Protein AF-A0A6J8BKD0-F1 (afdb_monomer_lite)

pLDDT: mean 73.14, std 17.15, range [31.53, 95.12]

Foldseek 3Di:
DDDDDDDDDDDPDPDPDDDDCKDADPQDRDIDNDPVVVVVVCVDPVNVVSVVVVVVVVVVVVVVVVVVVVVCVVVVCVVLVVVQVLCVLLVHDGVVVCVVPPDDPVVVVVVSVVSVQVSVLVVQLVLLVVDPLSVVQVSVQPGPVDDGVLQVPDDPDVVSVVVSVVVVCVSSVVPPPPVPPPPPDD

Secondary structure (DSSP, 8-state):
-----SS-----------S---EE-SSSS-EES-HHHHHHHHTSHHHHHHHHHHHHHHHHHHHHHHHHHHHHHHHHHHHHHHHHHHHHHTTPPPHHHHHHS---HHHHHHHHHHHHHHHHHHHHHHHHHH-TTGGGG-GGG--SSS--HHHHTS-S-HHHHHHHHHHHHHHTT----GGGTTSS--

Sequence (186 aa):
MIRECQQCFLATGHLNLLKENTYKCEVCTYGTDKKSNFVRHLTSSRHRHLETDAGSTKNENLKKALERQHVLQTHELTFLNRVADLLYMYNLPPWTYLKDQLPSKLSWKCKAREAINNYWKGNLQRDANSKTTLKFLCIPYLDIEKPHTIWNSLPPNIGELRKATIKARLCTGTYISITESSFLKY

Structure (mmCIF, N/CA/C/O backbone):
data_AF-A0A6J8BKD0-F1
#
_entry.id   AF-A0A6J8BKD0-F1
#
loop_
_atom_site.group_PDB
_atom_site.id
_atom_site.type_symbol
_atom_site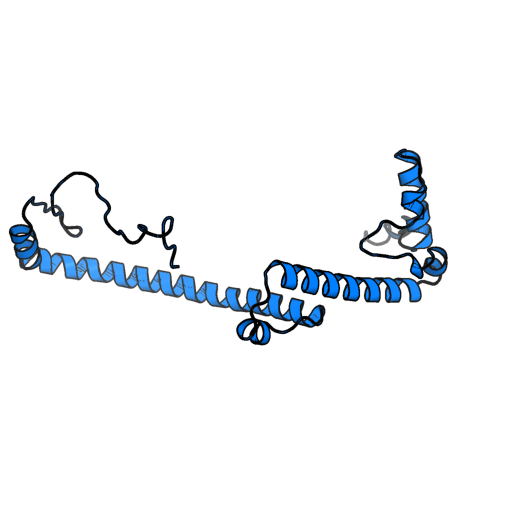.label_atom_id
_atom_site.label_alt_id
_atom_site.label_comp_id
_atom_site.label_asym_id
_atom_site.label_entity_id
_atom_site.label_seq_id
_atom_site.pdbx_PDB_ins_code
_atom_site.Cartn_x
_atom_site.Cartn_y
_atom_site.Cartn_z
_atom_site.occupancy
_atom_site.B_iso_or_equiv
_atom_site.auth_seq_id
_atom_site.auth_comp_id
_atom_site.auth_asym_id
_atom_site.auth_atom_id
_atom_site.pdbx_PDB_model_num
ATOM 1 N N . MET A 1 1 ? 11.098 -5.933 46.922 1.00 36.16 1 MET A N 1
ATOM 2 C CA . MET A 1 1 ? 11.173 -4.457 46.924 1.00 36.16 1 MET A CA 1
ATOM 3 C C . MET A 1 1 ? 10.181 -3.939 45.904 1.00 36.16 1 MET A C 1
ATOM 5 O O . MET A 1 1 ? 10.437 -3.999 44.711 1.00 36.16 1 MET A O 1
ATOM 9 N N . ILE A 1 2 ? 9.013 -3.554 46.402 1.00 34.03 2 ILE A N 1
ATOM 10 C CA . ILE A 1 2 ? 7.895 -3.000 45.643 1.00 34.03 2 ILE A CA 1
ATOM 11 C C . ILE A 1 2 ? 8.178 -1.505 45.462 1.00 34.03 2 ILE A C 1
ATOM 13 O O . ILE A 1 2 ? 8.505 -0.825 46.434 1.00 34.03 2 ILE A O 1
ATOM 17 N N . ARG A 1 3 ? 8.079 -1.001 44.231 1.00 38.28 3 ARG A N 1
ATOM 18 C CA . ARG A 1 3 ? 7.940 0.431 43.948 1.00 38.28 3 ARG A CA 1
ATOM 19 C C . ARG A 1 3 ? 6.754 0.612 43.011 1.00 38.28 3 ARG A C 1
ATOM 21 O O . ARG A 1 3 ? 6.873 0.457 41.801 1.00 38.28 3 ARG A O 1
ATOM 28 N N . GLU A 1 4 ? 5.612 0.879 43.625 1.00 37.03 4 GLU A N 1
ATOM 29 C CA . GLU A 1 4 ? 4.432 1.462 42.996 1.00 37.03 4 GLU A CA 1
ATOM 30 C C . GLU A 1 4 ? 4.568 2.995 42.928 1.00 37.03 4 GLU A C 1
ATOM 32 O O . GLU A 1 4 ? 5.320 3.584 43.706 1.00 37.03 4 GLU A O 1
ATOM 37 N N . CYS A 1 5 ? 3.716 3.611 42.091 1.00 31.53 5 CYS A N 1
ATOM 38 C CA . CYS A 1 5 ? 3.313 5.031 42.097 1.00 31.53 5 CYS A CA 1
ATOM 39 C C . CYS A 1 5 ? 4.296 6.007 41.394 1.00 31.53 5 CYS A C 1
ATOM 41 O O . CYS A 1 5 ? 5.500 5.918 41.576 1.00 31.53 5 CYS A O 1
ATOM 43 N N . GLN A 1 6 ? 3.905 6.966 40.544 1.00 38.16 6 GLN A N 1
ATOM 44 C CA . GLN A 1 6 ? 2.657 7.726 40.413 1.00 38.16 6 GLN A CA 1
ATOM 45 C C . GLN A 1 6 ? 2.469 8.212 38.959 1.00 38.16 6 GLN A C 1
ATOM 47 O O . GLN A 1 6 ? 3.154 9.142 38.548 1.00 38.16 6 GLN A O 1
ATOM 52 N N . GLN A 1 7 ? 1.509 7.668 38.199 1.00 40.38 7 GLN A N 1
ATOM 53 C CA . GLN A 1 7 ? 0.837 8.463 37.147 1.00 40.38 7 GLN A CA 1
ATOM 54 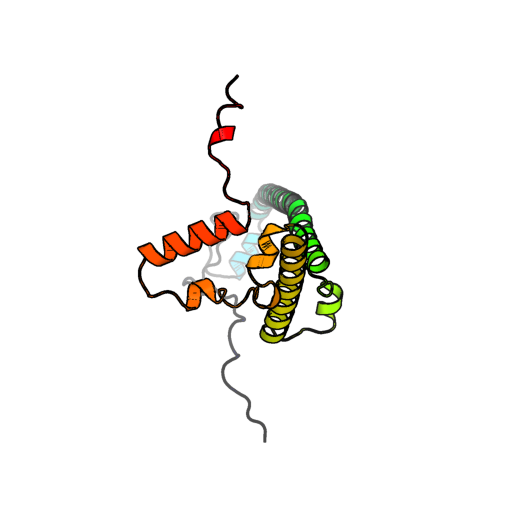C C . GLN A 1 7 ? -0.533 7.930 36.684 1.00 40.38 7 GLN A C 1
ATOM 56 O O . GLN A 1 7 ? -1.060 8.384 35.674 1.00 40.38 7 GLN A O 1
ATOM 61 N N . CYS A 1 8 ? -1.146 7.001 37.423 1.00 38.47 8 CYS A N 1
ATOM 62 C CA . CYS A 1 8 ? -2.463 6.454 37.092 1.00 38.47 8 CYS A CA 1
ATOM 63 C C . CYS A 1 8 ? -3.387 6.536 38.308 1.00 38.47 8 CYS A C 1
ATOM 65 O O . CYS A 1 8 ? -3.681 5.530 38.944 1.00 38.47 8 CYS A O 1
ATOM 67 N N . PHE A 1 9 ? -3.832 7.738 38.660 1.00 39.25 9 PHE A N 1
ATOM 68 C CA . PHE A 1 9 ? -5.005 7.903 39.512 1.00 39.25 9 PHE A CA 1
ATOM 69 C C . PHE A 1 9 ? -5.679 9.223 39.140 1.00 39.25 9 PHE A C 1
ATOM 71 O O . PHE A 1 9 ? -4.997 10.235 39.017 1.00 39.25 9 PHE A O 1
ATOM 78 N N . LEU A 1 10 ? -7.007 9.187 38.998 1.00 42.56 10 LEU A N 1
ATOM 79 C CA . LEU A 1 10 ? -7.928 10.296 38.692 1.00 42.56 10 LEU A CA 1
ATOM 80 C C . LEU A 1 10 ? -8.252 10.543 37.205 1.00 42.56 10 LEU A C 1
ATOM 82 O O . LEU A 1 10 ? -7.925 11.578 36.636 1.00 42.56 10 LEU A O 1
ATOM 86 N N . ALA A 1 11 ? -9.031 9.633 36.616 1.00 40.81 11 ALA A N 1
ATOM 87 C CA . ALA A 1 11 ? -9.989 9.994 35.562 1.00 40.81 11 ALA A CA 1
ATOM 88 C C . ALA A 1 11 ? -11.264 9.125 35.616 1.00 40.81 11 ALA A C 1
ATOM 90 O O . ALA A 1 11 ? -11.807 8.711 34.599 1.00 40.81 11 ALA A O 1
ATOM 91 N N . THR A 1 12 ? -11.761 8.847 36.822 1.00 48.41 12 THR A N 1
ATOM 92 C CA . THR A 1 12 ? -13.163 8.466 37.050 1.00 48.41 12 THR A CA 1
ATOM 93 C C . THR A 1 12 ? -13.774 9.548 37.917 1.00 48.41 12 THR A C 1
ATOM 95 O O . THR A 1 12 ? -13.537 9.603 39.121 1.00 48.41 12 THR A O 1
ATOM 98 N N . GLY A 1 13 ? -14.502 10.459 37.284 1.00 37.28 13 GLY A N 1
ATOM 99 C CA . GLY A 1 13 ? -15.060 11.622 37.955 1.00 37.28 13 GLY A CA 1
ATOM 100 C C . GLY A 1 13 ? -16.031 12.352 37.050 1.00 37.28 13 GLY A C 1
ATOM 101 O O . GLY A 1 13 ? -15.770 13.471 36.628 1.00 37.28 13 GLY A O 1
ATOM 102 N N . HIS A 1 14 ? -17.152 11.699 36.746 1.00 42.50 14 HIS A N 1
ATOM 103 C CA . HIS A 1 14 ? -18.385 12.379 36.363 1.00 42.50 14 HIS A CA 1
ATOM 104 C C . HIS A 1 14 ? -18.779 13.327 37.506 1.00 42.50 14 HIS A C 1
ATOM 106 O O . HIS A 1 14 ? -19.505 12.940 38.413 1.00 42.50 14 HIS A O 1
ATOM 112 N N . LEU A 1 15 ? -18.260 14.550 37.498 1.00 41.84 15 LEU A N 1
ATOM 113 C CA . LEU A 1 15 ? -18.728 15.658 38.325 1.00 41.84 15 LEU A CA 1
ATOM 114 C C . LEU A 1 15 ? -18.382 16.947 37.584 1.00 41.84 15 LEU A C 1
ATOM 116 O O . LEU A 1 15 ? -17.333 17.555 37.778 1.00 41.84 15 LEU A O 1
ATOM 120 N N . ASN A 1 16 ? -19.302 17.345 36.706 1.00 40.59 16 ASN A N 1
ATOM 121 C CA . ASN A 1 16 ? -19.394 18.717 36.230 1.00 40.59 16 ASN A CA 1
ATOM 122 C C . ASN A 1 16 ? -19.686 19.612 37.438 1.00 40.59 16 ASN A C 1
ATOM 124 O O . ASN A 1 16 ? -20.834 19.822 37.825 1.00 40.59 16 ASN A O 1
ATOM 128 N N . LEU A 1 17 ? -18.619 20.107 38.056 1.00 44.34 17 LEU A N 1
ATOM 129 C CA . LEU A 1 17 ? -18.648 21.172 39.043 1.00 44.34 17 LEU A CA 1
ATOM 130 C C . LEU A 1 17 ? -18.657 22.506 38.288 1.00 44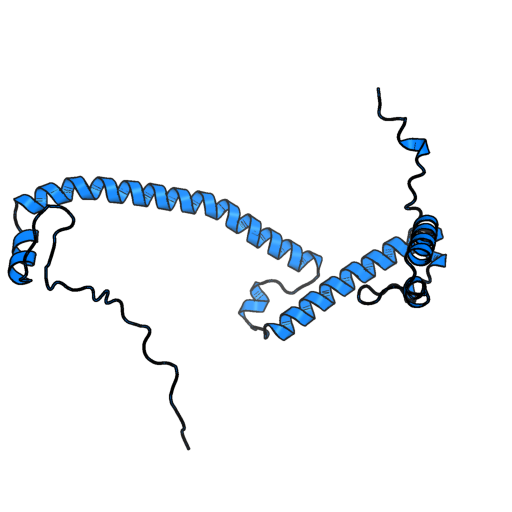.34 17 LEU A C 1
ATOM 132 O O . LEU A 1 17 ? -17.619 23.109 38.029 1.00 44.34 17 LEU A O 1
ATOM 136 N N . LEU A 1 18 ? -19.856 22.976 37.949 1.00 40.94 18 LEU A N 1
ATOM 137 C CA . LEU A 1 18 ? -20.118 24.394 37.724 1.00 40.94 18 LEU A CA 1
ATOM 138 C C . LEU A 1 18 ? -21.176 24.851 38.731 1.00 40.94 18 LEU A C 1
ATOM 140 O O . LEU A 1 18 ? -22.355 24.551 38.602 1.00 40.94 18 LEU A O 1
ATOM 144 N N . LYS A 1 19 ? -20.672 25.528 39.772 1.00 51.38 19 LYS A N 1
ATOM 145 C CA . LYS A 1 19 ? -21.258 26.677 40.481 1.00 51.38 19 LYS A CA 1
ATOM 146 C C . LYS A 1 19 ? -22.770 26.873 40.316 1.00 51.38 19 LYS A C 1
ATOM 148 O O . LYS A 1 19 ? -23.196 27.663 39.491 1.00 51.38 19 LYS A O 1
ATOM 153 N N . GLU A 1 20 ? -23.538 26.199 41.163 1.00 57.12 20 GLU A N 1
ATOM 154 C CA . GLU A 1 20 ? -24.741 26.674 41.863 1.00 57.12 20 GLU A CA 1
ATOM 155 C C . GLU A 1 20 ? -25.373 25.433 42.495 1.00 57.12 20 GLU A C 1
ATOM 157 O O . GLU A 1 20 ? -25.667 24.467 41.801 1.00 57.12 20 GLU A O 1
ATOM 162 N N . ASN A 1 21 ? -25.565 25.415 43.814 1.00 61.31 21 ASN A N 1
ATOM 163 C CA . ASN A 1 21 ? -26.128 24.268 44.536 1.00 61.31 21 ASN A CA 1
ATOM 164 C C . ASN A 1 21 ? -27.657 24.179 44.308 1.00 61.31 21 ASN A C 1
ATOM 166 O O . ASN A 1 21 ? -28.427 24.074 45.258 1.00 61.31 21 ASN A O 1
ATOM 170 N N . THR A 1 22 ? -28.105 24.317 43.054 1.00 75.00 22 THR A N 1
ATOM 171 C CA . THR A 1 22 ? -29.508 24.401 42.647 1.00 75.00 22 THR A CA 1
ATOM 172 C C . THR A 1 22 ? -29.900 23.193 41.794 1.00 75.00 22 THR A C 1
ATOM 174 O O . THR A 1 22 ? -29.302 22.881 40.770 1.00 75.00 22 THR A O 1
ATOM 177 N N . TYR A 1 23 ? -30.930 22.489 42.242 1.00 76.81 23 TYR A N 1
ATOM 178 C CA . TYR A 1 23 ? -31.623 21.412 41.555 1.00 76.81 23 TYR A CA 1
ATOM 179 C C . TYR A 1 23 ? -32.682 22.023 40.630 1.00 76.81 23 TYR A C 1
ATOM 181 O O . TYR A 1 23 ? -33.668 22.587 41.110 1.00 76.81 23 TYR A O 1
ATOM 189 N N . LYS A 1 24 ? -32.488 21.925 39.312 1.00 83.31 24 LYS A N 1
ATOM 190 C CA . LYS A 1 24 ? -33.442 22.388 38.290 1.00 83.31 24 LYS A CA 1
ATOM 191 C C . LYS A 1 24 ? -34.106 21.191 37.613 1.00 83.31 24 LYS A C 1
ATOM 193 O O . LYS A 1 24 ? -33.452 20.182 37.366 1.00 83.31 24 LYS A O 1
ATOM 198 N N . CYS A 1 25 ? -35.404 21.289 37.352 1.00 79.31 25 CYS A N 1
ATOM 199 C CA . CYS A 1 25 ? -36.139 20.281 36.596 1.00 79.31 25 CYS A CA 1
ATOM 200 C C . CYS A 1 25 ? -35.912 20.503 35.092 1.00 79.31 25 CYS A C 1
ATOM 202 O O . CYS A 1 25 ? -35.947 21.635 34.624 1.00 79.31 25 CYS A O 1
ATOM 204 N N . GLU A 1 26 ? -35.680 19.435 34.328 1.00 75.75 26 GLU A N 1
ATOM 205 C CA . GLU A 1 26 ? -35.510 19.519 32.866 1.00 75.75 26 GLU A CA 1
ATOM 206 C C . GLU A 1 26 ? -36.849 19.591 32.116 1.00 75.75 26 GLU A C 1
ATOM 208 O O . GLU A 1 26 ? -36.900 20.002 30.961 1.00 75.75 26 GLU A O 1
ATOM 213 N N . VAL A 1 27 ? -37.935 19.171 32.771 1.00 73.56 27 VAL A N 1
ATOM 214 C CA . VAL A 1 27 ? -39.276 19.048 32.179 1.00 73.56 27 VAL A CA 1
ATOM 215 C C . VAL A 1 27 ? -40.118 20.304 32.427 1.00 73.56 27 VAL A C 1
ATOM 217 O O . VAL A 1 27 ? -41.046 20.597 31.678 1.00 73.56 27 VAL A O 1
ATOM 220 N N . CYS A 1 28 ? -39.800 21.090 33.459 1.00 77.69 28 CYS A N 1
ATOM 221 C CA . CYS A 1 28 ? -40.509 22.328 33.770 1.00 77.69 28 CYS A CA 1
ATOM 222 C C . CYS A 1 28 ? -39.570 23.398 34.338 1.00 77.69 28 CYS A C 1
ATOM 224 O O . CYS A 1 28 ? -38.445 23.118 34.726 1.00 77.69 28 CYS A O 1
ATOM 226 N N . THR A 1 29 ? -40.052 24.633 34.462 1.00 80.75 29 THR A N 1
ATOM 227 C CA . THR A 1 29 ? -39.253 25.789 34.911 1.00 80.75 29 THR A CA 1
ATOM 228 C C . THR A 1 29 ? -38.932 25.808 36.416 1.00 80.75 29 THR A C 1
ATOM 230 O O . THR A 1 29 ? -38.460 26.819 36.933 1.00 80.75 29 THR A O 1
ATOM 233 N N . TYR A 1 30 ? -39.187 24.718 37.148 1.00 79.88 30 TYR A N 1
ATOM 234 C CA . TYR A 1 30 ? -38.974 24.644 38.594 1.00 79.88 30 TYR A CA 1
ATOM 235 C C . TYR A 1 30 ? -37.491 24.455 38.950 1.00 79.88 30 TYR A C 1
ATOM 237 O O . TYR A 1 30 ? -36.823 23.561 38.431 1.00 79.88 30 TYR A O 1
ATOM 245 N N . GLY A 1 31 ? -36.991 25.256 39.896 1.00 84.12 31 GLY A N 1
ATOM 246 C CA . GLY A 1 31 ? -35.646 25.134 40.455 1.00 84.12 31 GLY A CA 1
ATOM 247 C C . GLY A 1 31 ? -35.630 25.397 41.960 1.00 84.12 31 GLY A C 1
ATOM 248 O O . GLY A 1 31 ? -36.369 26.245 42.455 1.00 84.12 31 GLY A O 1
ATOM 249 N N . THR A 1 32 ? -34.806 24.661 42.702 1.00 83.38 32 THR A N 1
ATOM 250 C CA . THR A 1 32 ? -34.652 24.809 44.158 1.00 83.38 32 THR A CA 1
ATOM 251 C C . THR A 1 32 ? -33.223 24.511 44.581 1.00 83.38 32 THR A C 1
ATOM 253 O O . THR A 1 32 ? -32.554 23.685 43.988 1.00 83.38 32 THR A O 1
ATOM 256 N N . ASP A 1 33 ? -32.749 25.138 45.643 1.00 82.94 33 ASP A N 1
ATOM 257 C CA . ASP A 1 33 ? -31.466 24.868 46.296 1.00 82.94 33 ASP A CA 1
ATOM 258 C C . ASP A 1 33 ? -31.478 23.620 47.210 1.00 82.94 33 ASP A C 1
ATOM 260 O O . ASP A 1 33 ? -30.439 23.185 47.706 1.00 82.94 33 ASP A O 1
ATOM 264 N N . LYS A 1 34 ? -32.650 23.007 47.441 1.00 82.69 34 LYS A N 1
ATOM 265 C CA . LYS A 1 34 ? -32.824 21.891 48.388 1.00 82.69 34 LYS A CA 1
ATOM 266 C C . LYS A 1 34 ? -33.270 20.601 47.706 1.00 82.69 34 LYS A C 1
ATOM 268 O O . LYS A 1 34 ? -34.360 20.517 47.140 1.00 82.69 34 LYS A O 1
ATOM 273 N N . LYS A 1 35 ? -32.490 19.534 47.906 1.00 80.69 35 LYS A N 1
ATOM 274 C CA . LYS A 1 35 ? -32.768 18.187 47.376 1.00 80.69 35 LYS A CA 1
ATOM 275 C C . LYS A 1 35 ? -34.143 17.650 47.785 1.00 80.69 35 LYS A C 1
ATOM 277 O O . LYS A 1 35 ? -34.838 17.059 46.969 1.00 80.69 35 LYS A O 1
ATOM 282 N N . SER A 1 36 ? -34.561 17.868 49.033 1.00 81.88 36 SER A N 1
ATOM 283 C CA . SER A 1 36 ? -35.857 17.394 49.545 1.00 81.88 36 SER A CA 1
ATOM 284 C C . SER A 1 36 ? -37.048 18.035 48.827 1.00 81.88 36 SER A C 1
ATOM 286 O O . SER A 1 36 ? -38.030 17.358 48.521 1.00 81.88 36 SER A O 1
ATOM 288 N N . ASN A 1 37 ? -36.947 19.325 48.498 1.00 81.81 37 ASN A N 1
ATOM 289 C CA . ASN A 1 37 ? -37.962 20.032 47.721 1.00 81.81 37 ASN A CA 1
ATOM 290 C C . ASN A 1 37 ? -37.997 19.547 46.272 1.00 81.81 37 ASN A C 1
ATOM 292 O O . ASN A 1 37 ? -39.083 19.375 45.724 1.00 81.81 37 ASN A O 1
ATOM 296 N N . PHE A 1 38 ? -36.832 19.261 45.686 1.00 81.19 38 PHE A N 1
ATOM 297 C CA . PHE A 1 38 ? -36.735 18.711 44.338 1.00 81.19 38 PHE A CA 1
ATOM 298 C C . PHE A 1 38 ? -37.372 17.317 44.238 1.00 81.19 38 PHE A C 1
ATOM 300 O O . PHE A 1 38 ? -38.187 17.069 43.355 1.00 81.19 38 PHE A O 1
ATOM 307 N N . VAL A 1 39 ? -37.101 16.429 45.198 1.00 82.00 39 VAL A N 1
ATOM 308 C CA . VAL A 1 39 ? -37.713 15.088 45.239 1.00 82.00 39 VAL A CA 1
ATOM 309 C C . VAL A 1 39 ? -39.234 15.168 45.411 1.00 82.00 39 VAL A C 1
ATOM 311 O O . VAL A 1 39 ? -39.969 14.462 44.725 1.00 82.00 39 VAL A O 1
ATOM 314 N N . ARG A 1 40 ? -39.732 16.069 46.269 1.00 85.00 40 ARG A N 1
ATOM 315 C CA . ARG A 1 40 ? -41.177 16.310 46.428 1.00 85.00 40 ARG A CA 1
ATOM 316 C C . ARG A 1 40 ? -41.820 16.906 45.170 1.00 85.00 40 ARG A C 1
ATOM 318 O O . ARG A 1 40 ? -42.994 16.669 44.903 1.00 85.00 40 ARG A O 1
ATOM 325 N N . HIS A 1 41 ? -41.067 17.684 44.399 1.00 83.25 41 HIS A N 1
ATOM 326 C CA . HIS A 1 41 ? -41.525 18.214 43.121 1.00 83.25 41 HIS A CA 1
ATOM 327 C C . HIS A 1 41 ? -41.738 17.098 42.085 1.00 83.25 41 HIS A C 1
ATOM 329 O O . HIS A 1 41 ? -42.798 17.070 41.463 1.00 83.25 41 HIS A O 1
ATOM 335 N N . LEU A 1 42 ? -40.804 16.145 41.968 1.00 78.81 42 LEU A N 1
ATOM 336 C CA . LEU A 1 42 ? -40.915 15.006 41.040 1.00 78.81 42 LEU A CA 1
ATOM 337 C C . LEU A 1 42 ? -42.161 14.145 41.304 1.00 78.81 42 LEU A C 1
ATOM 339 O O . LEU A 1 42 ? -42.745 13.583 40.380 1.00 78.81 42 LEU A O 1
ATOM 343 N N . THR A 1 43 ? -42.605 14.062 42.561 1.00 79.94 43 THR A N 1
ATOM 344 C CA . THR A 1 43 ? -43.801 13.295 42.935 1.00 79.94 43 THR A CA 1
ATOM 345 C C . THR A 1 43 ? -45.104 14.085 42.809 1.00 79.94 43 THR A C 1
ATOM 347 O O . THR A 1 43 ? -46.176 13.482 42.911 1.00 79.94 43 THR A O 1
ATOM 350 N N . SER A 1 44 ? -45.049 15.394 42.540 1.00 80.56 44 SER A N 1
ATOM 351 C CA . SER A 1 44 ? -46.233 16.238 42.362 1.00 80.56 44 SER A CA 1
ATOM 352 C C . SER A 1 44 ? -47.037 15.829 41.129 1.00 80.56 44 SER A C 1
ATOM 354 O O . SER A 1 44 ? -46.486 15.616 40.047 1.00 80.56 44 SER A O 1
ATOM 356 N N . SER A 1 45 ? -48.365 15.805 41.262 1.00 71.88 45 SER A N 1
ATOM 357 C CA . SER A 1 45 ? -49.285 15.514 40.158 1.00 71.88 45 SER A CA 1
ATOM 358 C C . SER A 1 45 ? -49.051 16.428 38.950 1.00 71.88 45 SER A C 1
ATOM 360 O O . SER A 1 45 ? -49.219 15.987 37.821 1.00 71.88 45 SER A O 1
ATOM 362 N N . ARG A 1 46 ? -48.596 17.674 39.156 1.00 69.94 46 ARG A N 1
ATOM 363 C CA . ARG A 1 46 ? -48.303 18.626 38.069 1.00 69.94 46 ARG A CA 1
ATOM 364 C C . ARG A 1 46 ? -47.057 18.256 37.251 1.00 69.94 46 ARG A C 1
ATOM 366 O O . ARG A 1 46 ? -47.027 18.539 36.063 1.00 69.94 46 ARG A O 1
ATOM 373 N N . HIS A 1 47 ? -46.056 17.620 37.863 1.00 72.06 47 HIS A N 1
ATOM 374 C CA . HIS A 1 47 ? -44.873 17.114 37.155 1.00 72.06 47 HIS A CA 1
ATOM 375 C C . HIS A 1 47 ? -45.202 15.828 36.389 1.00 72.06 47 HIS A C 1
ATOM 377 O O . HIS A 1 47 ? -44.838 15.670 35.229 1.00 72.06 47 HIS A O 1
ATOM 383 N N . ARG A 1 48 ? -45.986 14.948 37.019 1.00 68.19 48 ARG A N 1
ATOM 384 C CA . ARG A 1 48 ? -46.337 13.628 36.486 1.00 68.19 48 ARG A CA 1
ATOM 385 C C . ARG A 1 48 ? -47.089 13.671 35.148 1.00 68.19 48 ARG A C 1
ATOM 387 O O . ARG A 1 48 ? -46.884 12.786 34.333 1.00 68.19 48 ARG A O 1
ATOM 394 N N . HIS A 1 49 ? -47.911 14.698 34.913 1.00 70.19 49 HIS A N 1
ATOM 395 C CA . HIS A 1 49 ? -48.600 14.894 33.627 1.00 70.19 49 HIS A CA 1
ATOM 396 C C . HIS A 1 49 ? -47.690 15.477 32.530 1.00 70.19 49 HIS A C 1
ATOM 398 O O . HIS A 1 49 ? -47.967 15.291 31.355 1.00 70.19 49 HIS A O 1
ATOM 404 N N . LEU A 1 50 ? -46.604 16.174 32.885 1.00 63.53 50 LEU A N 1
ATOM 405 C CA . LEU A 1 50 ? -45.656 16.719 31.903 1.00 63.53 50 LEU A CA 1
ATOM 406 C C . LEU A 1 50 ? -44.621 15.667 31.467 1.00 63.53 50 LEU A C 1
ATOM 408 O O . LEU A 1 50 ? -44.155 15.687 30.328 1.00 63.53 50 LEU A O 1
ATOM 412 N N . GLU A 1 51 ? -44.282 14.714 32.343 1.00 59.41 51 GLU A N 1
ATOM 413 C CA . GLU A 1 51 ? -43.383 13.604 31.993 1.00 59.41 51 GLU A CA 1
ATOM 414 C C . GLU A 1 51 ? -43.995 12.620 30.990 1.00 59.41 51 GLU A C 1
ATOM 416 O O . GLU A 1 51 ? -43.265 12.051 30.174 1.00 59.41 51 GLU A O 1
ATOM 421 N N . THR A 1 52 ? -45.319 12.440 31.003 1.00 59.75 52 THR A N 1
ATOM 422 C CA . THR A 1 52 ? -46.007 11.546 30.060 1.00 59.75 52 THR A CA 1
ATOM 423 C C . THR A 1 52 ? -45.935 12.051 28.618 1.00 59.75 52 THR A C 1
ATOM 425 O O . THR A 1 52 ? -45.796 11.238 27.705 1.00 59.75 52 THR A O 1
ATOM 428 N N . ASP A 1 53 ? -45.912 13.370 28.410 1.00 57.38 53 ASP A N 1
ATOM 429 C CA . ASP A 1 53 ? -45.820 13.970 27.072 1.00 57.38 53 ASP A CA 1
ATOM 430 C C . ASP A 1 53 ? -44.362 14.056 26.576 1.00 57.38 53 ASP A C 1
ATOM 432 O O . ASP A 1 53 ? -44.082 13.821 25.399 1.00 57.38 53 ASP A O 1
ATOM 436 N N . ALA A 1 54 ? -43.396 14.299 27.472 1.00 51.19 54 ALA A N 1
ATOM 437 C CA . ALA A 1 54 ? -41.967 14.353 27.136 1.00 51.19 54 ALA A CA 1
ATOM 438 C C . ALA A 1 54 ? -41.328 12.964 26.887 1.00 51.19 54 ALA A C 1
ATOM 440 O O . ALA A 1 54 ? -40.319 12.854 26.178 1.00 51.19 54 ALA A O 1
ATOM 441 N N . GLY A 1 55 ? -41.898 11.893 27.452 1.00 49.09 55 GLY A N 1
ATOM 442 C CA . GLY A 1 55 ? -41.439 10.512 27.252 1.00 49.09 55 GLY A CA 1
ATOM 443 C C . GLY A 1 55 ? -41.648 9.988 25.825 1.00 49.09 55 GLY A C 1
ATOM 444 O O . GLY A 1 55 ? -40.836 9.198 25.334 1.00 49.09 55 GLY A O 1
ATOM 445 N N . SER A 1 56 ? -42.678 10.477 25.128 1.00 51.25 56 SER A N 1
ATOM 446 C CA . SER A 1 56 ? -43.003 10.065 23.755 1.00 51.25 56 SER A CA 1
ATOM 447 C C . SER A 1 56 ? -41.932 10.525 22.750 1.00 51.25 56 SER A C 1
ATOM 449 O O . SER A 1 56 ? -41.428 9.739 21.944 1.00 51.25 56 SER A O 1
ATOM 451 N N . THR A 1 57 ? -41.454 11.765 22.883 1.00 53.72 57 THR A N 1
ATOM 452 C CA . THR A 1 57 ? -40.449 12.368 21.990 1.00 53.72 57 THR A CA 1
ATOM 453 C C . THR A 1 57 ? -39.046 11.778 22.176 1.00 53.72 57 THR A C 1
ATOM 455 O O . THR A 1 57 ? -38.282 11.668 21.214 1.00 53.72 57 THR A O 1
ATOM 458 N N . LYS A 1 58 ? -38.676 11.364 23.399 1.00 54.06 58 LYS A N 1
ATOM 459 C CA . LYS A 1 58 ? -37.384 10.696 23.658 1.00 54.06 58 LYS A CA 1
ATOM 460 C C . LYS A 1 58 ? -37.329 9.303 23.022 1.00 54.06 58 LYS A C 1
ATOM 462 O O . LYS A 1 58 ? -36.295 8.940 22.467 1.00 54.06 58 LYS A O 1
ATOM 467 N N . ASN A 1 59 ? -38.434 8.557 23.051 1.00 59.00 59 ASN A N 1
ATOM 468 C CA . ASN A 1 59 ? -38.507 7.206 22.491 1.00 59.00 59 ASN A CA 1
ATOM 469 C C . ASN A 1 59 ? -38.458 7.224 20.952 1.00 59.00 59 ASN A C 1
ATOM 471 O O . ASN A 1 59 ? -37.772 6.413 20.335 1.00 59.00 59 ASN A O 1
ATOM 475 N N . GLU A 1 60 ? -39.081 8.222 20.320 1.00 65.62 60 GLU A N 1
ATOM 476 C CA . GLU A 1 60 ? -39.020 8.392 18.866 1.00 65.62 60 GLU A CA 1
ATOM 477 C C . GLU A 1 60 ? -37.627 8.828 18.375 1.00 65.62 60 GLU A C 1
ATOM 479 O O . GLU A 1 60 ? -37.136 8.327 17.363 1.00 65.62 60 GLU A O 1
ATOM 484 N N . ASN A 1 61 ? -36.940 9.703 19.117 1.00 67.50 61 ASN A N 1
ATOM 485 C CA . ASN A 1 61 ? -35.557 10.082 18.810 1.00 67.50 61 ASN A CA 1
ATOM 486 C C . ASN A 1 61 ? -34.571 8.926 19.030 1.00 67.50 61 ASN A C 1
ATOM 488 O O . ASN A 1 61 ? -33.633 8.775 18.248 1.00 67.50 61 ASN A O 1
ATOM 492 N N . LEU A 1 62 ? -34.796 8.088 20.048 1.00 68.25 62 LEU A N 1
ATOM 493 C CA . LEU A 1 62 ? -34.008 6.878 20.282 1.00 68.25 62 LEU A CA 1
ATOM 494 C C . LEU A 1 62 ? -34.222 5.859 19.156 1.00 68.25 62 LEU A C 1
ATOM 496 O O . LEU A 1 62 ? -33.255 5.292 18.655 1.00 68.25 62 LEU A O 1
ATOM 500 N N . LYS A 1 63 ? -35.468 5.696 18.695 1.00 73.75 63 LYS A N 1
ATOM 501 C CA . LYS A 1 63 ? -35.814 4.837 17.556 1.00 73.75 63 LYS A CA 1
ATOM 502 C C . LYS A 1 63 ? -35.168 5.330 16.257 1.00 73.75 63 LYS A C 1
ATOM 504 O O . LYS A 1 63 ? -34.514 4.548 15.577 1.00 73.75 63 LYS A O 1
ATOM 509 N N . LYS A 1 64 ? -35.217 6.640 15.987 1.00 75.69 64 LYS A N 1
ATOM 510 C CA . LYS A 1 64 ? -34.518 7.272 14.851 1.00 75.69 64 LYS A CA 1
ATOM 511 C C . LYS A 1 64 ? -32.990 7.165 14.965 1.00 75.69 64 LYS A C 1
ATOM 513 O O . LYS A 1 64 ? -32.312 7.042 13.949 1.00 75.69 64 LYS A O 1
ATOM 518 N N . ALA A 1 65 ? -32.421 7.206 16.172 1.00 70.56 65 ALA A N 1
ATOM 519 C CA . ALA A 1 65 ? -30.986 7.004 16.392 1.00 70.56 65 ALA A CA 1
ATOM 520 C C . ALA A 1 65 ? -30.562 5.541 16.165 1.00 70.56 65 ALA A C 1
ATOM 522 O O . ALA A 1 65 ? -29.539 5.299 15.525 1.00 70.56 65 ALA A O 1
ATOM 523 N N . LEU A 1 66 ? -31.374 4.583 16.618 1.00 69.12 66 LEU A N 1
ATOM 524 C CA . LEU A 1 66 ? -31.203 3.151 16.353 1.00 69.12 66 LEU A CA 1
ATOM 525 C C . LEU A 1 66 ? -31.325 2.832 14.859 1.00 69.12 66 LEU A C 1
ATOM 527 O O . LEU A 1 66 ? -30.489 2.115 14.319 1.00 69.12 66 LEU A O 1
ATOM 531 N N . GLU A 1 67 ? -32.296 3.422 14.162 1.00 71.31 67 GLU A N 1
ATOM 532 C CA . GLU A 1 67 ? -32.449 3.284 12.707 1.00 71.31 67 GLU A CA 1
ATOM 533 C C . GLU A 1 67 ? -31.246 3.868 11.948 1.00 71.31 67 GLU A C 1
ATOM 535 O O . GLU A 1 67 ? -30.737 3.236 11.022 1.00 71.31 67 GLU A O 1
ATOM 540 N N . ARG A 1 68 ? -30.703 5.016 12.384 1.00 64.25 68 ARG A N 1
ATOM 541 C CA . ARG A 1 68 ? -29.446 5.565 11.836 1.00 64.25 68 ARG A CA 1
ATOM 542 C C . ARG A 1 68 ? -28.254 4.632 12.066 1.00 64.25 68 ARG A C 1
ATOM 544 O O . ARG A 1 68 ? -27.429 4.489 11.169 1.00 64.25 68 ARG A O 1
ATOM 551 N N . GLN A 1 69 ? -28.157 3.988 13.230 1.00 57.19 69 GLN A N 1
ATOM 552 C CA . GLN A 1 69 ? -27.102 3.007 13.511 1.00 57.19 69 GLN A CA 1
ATOM 553 C C . GLN A 1 69 ? -27.260 1.730 12.672 1.00 57.19 69 GLN A C 1
ATOM 555 O O . GLN A 1 69 ? -26.266 1.197 12.186 1.00 57.19 69 GLN A O 1
ATOM 560 N N . HIS A 1 70 ? -28.488 1.280 12.416 1.00 57.31 70 HIS A N 1
ATOM 561 C CA . HIS A 1 70 ? -28.762 0.097 11.594 1.00 57.31 70 HIS A CA 1
ATOM 562 C C . HIS A 1 70 ? -28.431 0.320 10.102 1.00 57.31 70 HIS A C 1
ATOM 564 O O . HIS A 1 70 ? -27.962 -0.593 9.425 1.00 57.31 70 HIS A O 1
ATOM 570 N N . VAL A 1 71 ? -28.589 1.551 9.596 1.00 60.97 71 VAL A N 1
ATOM 571 C CA . VAL A 1 71 ? -28.127 1.966 8.250 1.00 60.97 71 VAL A CA 1
ATOM 572 C C . VAL A 1 71 ? -26.593 2.074 8.171 1.00 60.97 71 VAL A C 1
ATOM 574 O O . VAL A 1 71 ? -26.007 1.947 7.098 1.00 60.97 71 VAL A O 1
ATOM 577 N N . LEU A 1 72 ? -25.904 2.261 9.300 1.00 54.41 72 LEU A N 1
ATOM 578 C CA . LEU A 1 72 ? -24.438 2.236 9.363 1.00 54.41 72 LEU A CA 1
ATOM 579 C C . LEU A 1 72 ? -23.874 0.809 9.496 1.00 54.41 72 LEU A C 1
ATOM 581 O O . LEU A 1 72 ? -22.786 0.544 8.982 1.00 54.41 72 LEU A O 1
ATOM 585 N N . GLN A 1 73 ? -24.619 -0.135 10.086 1.00 52.91 73 GLN A N 1
ATOM 586 C CA . GLN A 1 73 ? -24.225 -1.552 10.172 1.00 52.91 73 GLN A CA 1
ATOM 587 C C . GLN A 1 73 ? -24.055 -2.210 8.793 1.00 52.91 73 GLN A C 1
ATOM 589 O O . GLN A 1 73 ? -23.181 -3.062 8.618 1.00 52.91 73 GLN A O 1
ATOM 594 N N . THR A 1 74 ? -24.801 -1.768 7.773 1.00 53.41 74 THR A N 1
ATOM 595 C CA . THR A 1 74 ? -24.585 -2.231 6.390 1.00 53.41 74 THR A CA 1
ATOM 596 C C . THR A 1 74 ? -23.232 -1.788 5.828 1.00 53.41 74 THR A C 1
ATOM 598 O O . THR A 1 74 ? -22.679 -2.469 4.970 1.00 53.41 74 THR A O 1
ATOM 601 N N . HIS A 1 75 ? -22.655 -0.694 6.335 1.00 52.34 75 HIS A N 1
ATOM 602 C CA . HIS A 1 75 ? -21.335 -0.207 5.935 1.00 52.34 75 HIS A CA 1
ATOM 603 C C . HIS A 1 75 ? -20.187 -0.821 6.753 1.00 52.34 75 HIS A C 1
ATOM 605 O O . HIS A 1 75 ? -19.104 -1.022 6.198 1.00 52.34 75 HIS A O 1
ATOM 611 N N . GLU A 1 76 ? -20.393 -1.183 8.022 1.00 54.03 76 GLU A N 1
ATOM 612 C CA . GLU A 1 76 ? -19.356 -1.857 8.825 1.00 54.03 76 GLU A CA 1
ATOM 613 C C . GLU A 1 76 ? -18.974 -3.226 8.253 1.00 54.03 76 GLU A C 1
ATOM 615 O O . GLU A 1 76 ? -17.784 -3.544 8.172 1.00 54.03 76 GLU A O 1
ATOM 620 N N . LEU A 1 77 ? -19.952 -3.986 7.742 1.00 58.81 77 LEU A N 1
ATOM 621 C CA . LEU A 1 77 ? -19.674 -5.222 7.008 1.00 58.81 77 LEU A CA 1
ATOM 622 C C . LEU A 1 77 ? -18.830 -4.946 5.756 1.00 58.81 77 LEU A C 1
ATOM 624 O O . LEU A 1 77 ? -17.906 -5.698 5.475 1.00 58.81 77 LEU A O 1
ATOM 628 N N . THR A 1 78 ? -19.055 -3.838 5.036 1.00 71.62 78 THR A N 1
ATOM 629 C CA . THR A 1 78 ? -18.228 -3.512 3.856 1.00 71.62 78 THR A CA 1
ATOM 630 C C . THR A 1 78 ? -16.784 -3.185 4.219 1.00 71.62 78 THR A C 1
ATOM 632 O O . THR A 1 78 ? -15.878 -3.563 3.480 1.00 71.62 78 THR A O 1
ATOM 635 N N . PHE A 1 79 ? -16.539 -2.509 5.345 1.00 80.50 79 PHE A N 1
ATOM 636 C CA . PHE A 1 79 ? -15.178 -2.211 5.782 1.00 80.50 79 PHE A CA 1
ATOM 637 C C . PHE A 1 79 ? -14.457 -3.476 6.251 1.00 80.50 79 PHE A C 1
ATOM 639 O O . PHE A 1 79 ? -13.348 -3.743 5.793 1.00 80.50 79 PHE A O 1
ATOM 646 N N . LEU A 1 80 ? -15.091 -4.277 7.112 1.00 77.81 80 LEU A N 1
ATOM 647 C CA . LEU A 1 80 ? -14.498 -5.521 7.604 1.00 77.81 80 LEU A CA 1
ATOM 648 C C . LEU A 1 80 ? -14.268 -6.527 6.475 1.00 77.81 80 LEU A C 1
ATOM 650 O O . LEU A 1 80 ? -13.209 -7.149 6.446 1.00 77.81 80 LEU A O 1
ATOM 654 N N . ASN A 1 81 ? -15.189 -6.622 5.512 1.00 83.62 81 ASN A N 1
ATOM 655 C CA . ASN A 1 81 ? -15.008 -7.457 4.325 1.00 83.62 81 ASN A CA 1
ATOM 656 C C . ASN A 1 81 ? -13.835 -6.961 3.478 1.00 83.62 81 ASN A C 1
ATOM 658 O O . ASN A 1 81 ? -12.971 -7.756 3.141 1.00 83.62 81 ASN A O 1
ATOM 662 N N . ARG A 1 82 ? -13.708 -5.648 3.237 1.00 85.81 82 ARG A N 1
ATOM 663 C CA . ARG A 1 82 ? -12.536 -5.096 2.530 1.00 85.81 82 ARG A CA 1
ATOM 664 C C . ARG A 1 82 ? -11.231 -5.397 3.258 1.00 85.81 82 ARG A C 1
ATOM 666 O O . ARG A 1 82 ? -10.233 -5.711 2.621 1.00 85.81 82 ARG A O 1
ATOM 673 N N . VAL A 1 83 ? -11.211 -5.292 4.586 1.00 86.12 83 VAL A N 1
ATOM 674 C CA . VAL A 1 83 ? -10.025 -5.643 5.376 1.00 86.12 83 VAL A CA 1
ATOM 675 C C . VAL A 1 83 ? -9.736 -7.140 5.269 1.00 86.12 83 VAL A C 1
ATOM 677 O O . VAL A 1 83 ? -8.580 -7.509 5.084 1.00 86.12 83 VAL A O 1
ATOM 680 N N . ALA A 1 84 ? -10.755 -7.996 5.329 1.00 87.56 84 ALA A N 1
ATOM 681 C CA . ALA A 1 84 ? -10.605 -9.434 5.135 1.00 87.56 84 ALA A CA 1
ATOM 682 C C . ALA A 1 84 ? -10.069 -9.770 3.732 1.00 87.56 84 ALA A C 1
ATOM 684 O O . ALA A 1 84 ? -9.131 -10.556 3.625 1.00 87.56 84 ALA A O 1
ATOM 685 N N . ASP A 1 85 ? -10.576 -9.112 2.687 1.00 89.50 85 ASP A N 1
ATOM 686 C CA . ASP A 1 85 ? -10.109 -9.258 1.306 1.00 89.50 85 ASP A CA 1
ATOM 687 C C . ASP A 1 85 ? -8.640 -8.839 1.165 1.00 89.50 85 ASP A C 1
ATOM 689 O O . ASP A 1 85 ? -7.855 -9.530 0.518 1.00 89.50 85 ASP A O 1
ATOM 693 N N . LEU A 1 86 ? -8.235 -7.733 1.803 1.00 90.50 86 LEU A N 1
ATOM 694 C CA . LEU A 1 86 ? -6.835 -7.298 1.834 1.00 90.50 86 LEU A CA 1
ATOM 695 C C . LEU A 1 86 ? -5.951 -8.327 2.546 1.00 90.50 86 LEU A C 1
ATOM 697 O O . LEU A 1 86 ? -4.883 -8.669 2.038 1.00 90.50 86 LEU A O 1
ATOM 701 N N . LEU A 1 87 ? -6.379 -8.826 3.710 1.00 91.62 87 LEU A N 1
ATOM 702 C CA . LEU A 1 87 ? -5.629 -9.847 4.444 1.00 91.62 87 LEU A CA 1
ATOM 703 C C . LEU A 1 87 ? -5.464 -11.110 3.594 1.00 91.62 87 LEU A C 1
ATOM 705 O O . LEU A 1 87 ? -4.355 -11.628 3.491 1.00 91.62 87 LEU A O 1
ATOM 709 N N . TYR A 1 88 ? -6.530 -11.546 2.923 1.00 93.00 88 TYR A N 1
ATOM 710 C CA . TYR A 1 88 ? -6.501 -12.697 2.029 1.00 93.00 88 TYR A CA 1
ATOM 711 C C . TYR A 1 88 ? -5.579 -12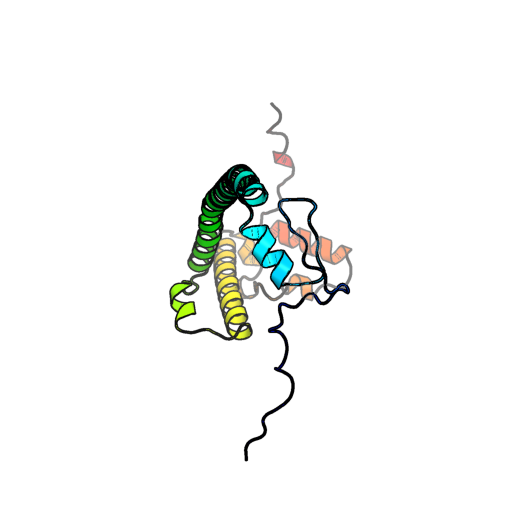.473 0.822 1.00 93.00 88 TYR A C 1
ATOM 713 O O . TYR A 1 88 ? -4.701 -13.291 0.559 1.00 93.00 88 TYR A O 1
ATOM 721 N N . MET A 1 89 ? -5.707 -11.337 0.129 1.00 93.06 89 MET A N 1
ATOM 722 C CA . MET A 1 89 ? -4.898 -10.999 -1.049 1.00 93.06 89 MET A CA 1
ATOM 723 C C . MET A 1 89 ? -3.392 -11.015 -0.757 1.00 93.06 89 MET A C 1
ATOM 725 O O . MET A 1 89 ? -2.606 -11.463 -1.591 1.00 93.06 89 MET A O 1
ATOM 729 N N . TYR A 1 90 ? -2.983 -10.543 0.422 1.00 94.38 90 TYR A N 1
ATOM 730 C CA . TYR A 1 90 ? -1.576 -10.514 0.827 1.00 94.38 90 TYR A CA 1
ATOM 731 C C . TYR A 1 90 ? -1.128 -11.773 1.589 1.00 94.38 90 TYR A C 1
ATOM 733 O O . TYR A 1 90 ? -0.009 -11.790 2.099 1.00 94.38 90 TYR A O 1
ATOM 741 N N . ASN A 1 91 ? -1.953 -12.827 1.671 1.00 93.12 91 ASN A N 1
ATOM 742 C CA . ASN A 1 91 ? -1.685 -14.039 2.463 1.00 93.12 91 ASN A CA 1
ATOM 743 C C . ASN A 1 91 ? -1.334 -13.742 3.936 1.00 93.12 91 ASN A C 1
ATOM 745 O O . ASN A 1 91 ? -0.479 -14.392 4.542 1.00 93.12 91 ASN A O 1
ATOM 749 N N . LEU A 1 92 ? -1.978 -12.731 4.516 1.00 92.88 92 LEU A N 1
ATOM 750 C CA . LEU A 1 92 ? -1.847 -12.381 5.925 1.00 92.88 92 LEU A CA 1
ATOM 751 C C . LEU A 1 92 ? -2.815 -13.210 6.781 1.00 92.88 92 LEU A C 1
ATOM 753 O O . LEU A 1 92 ? -3.886 -13.598 6.308 1.00 92.88 92 LEU A O 1
ATOM 757 N N . PRO A 1 93 ? -2.470 -13.476 8.057 1.00 90.19 93 PRO A N 1
ATOM 758 C CA . PRO A 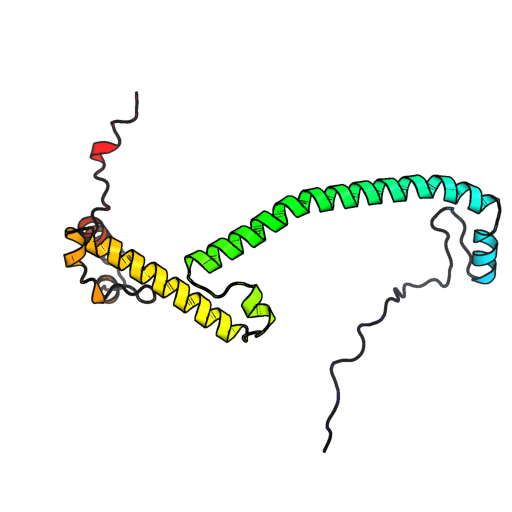1 93 ? -3.341 -14.236 8.939 1.00 90.19 93 PRO A CA 1
ATOM 759 C C . PRO A 1 93 ? -4.687 -13.514 9.121 1.00 90.19 93 PRO A C 1
ATOM 761 O O . PRO A 1 93 ? -4.712 -12.284 9.260 1.00 90.19 93 PRO A O 1
ATOM 764 N N . PRO A 1 94 ? -5.805 -14.261 9.143 1.00 88.25 94 PRO A N 1
ATOM 765 C CA . PRO A 1 94 ? -7.122 -13.681 9.353 1.00 88.25 94 PRO A CA 1
ATOM 766 C C . PRO A 1 94 ? -7.208 -13.046 10.742 1.00 88.25 94 PRO A C 1
ATOM 768 O O . PRO A 1 94 ? -6.498 -13.429 11.675 1.00 88.25 94 PRO A O 1
ATOM 771 N N . TRP A 1 95 ? -8.118 -12.084 10.900 1.00 82.69 95 TRP A N 1
ATOM 772 C CA . TRP A 1 95 ? -8.264 -11.329 12.148 1.00 82.69 95 TRP A CA 1
ATOM 773 C C . TRP A 1 95 ? -8.544 -12.218 13.373 1.00 82.69 95 TRP A C 1
ATOM 775 O O . TRP A 1 95 ? -8.187 -11.847 14.489 1.00 82.69 95 TRP A O 1
ATOM 785 N N . THR A 1 96 ? -9.134 -13.400 13.172 1.00 82.81 96 THR A N 1
ATOM 786 C CA . THR A 1 96 ? -9.390 -14.389 14.226 1.00 82.81 96 THR A CA 1
ATOM 787 C C . THR A 1 96 ? -8.097 -14.853 14.893 1.00 82.81 96 THR A C 1
ATOM 789 O O . THR A 1 96 ? -8.020 -14.865 16.115 1.00 82.81 96 THR A O 1
ATOM 792 N N . TYR A 1 97 ? -7.045 -15.109 14.110 1.00 82.75 97 TYR A N 1
ATOM 793 C CA . TYR A 1 97 ? -5.729 -15.510 14.616 1.00 82.75 97 TYR A CA 1
ATOM 794 C C . TYR A 1 97 ? -5.042 -14.385 15.412 1.00 82.75 97 TYR A C 1
ATOM 796 O O . TYR A 1 97 ? -4.319 -14.632 16.374 1.00 82.75 97 TYR A O 1
ATOM 804 N N . LEU A 1 98 ? -5.292 -13.125 15.038 1.00 80.38 98 LEU A N 1
ATOM 805 C CA . LEU A 1 98 ? -4.745 -11.954 15.735 1.00 80.38 98 LEU A CA 1
ATOM 806 C C . LEU A 1 98 ? -5.390 -11.707 17.102 1.00 80.38 98 LEU A C 1
ATOM 808 O O . LEU A 1 98 ? -4.802 -11.011 17.928 1.00 80.38 98 LEU A O 1
ATOM 812 N N . LYS A 1 99 ? -6.586 -12.252 17.346 1.00 77.25 99 LYS A N 1
ATOM 813 C CA . LYS A 1 99 ? -7.267 -12.132 18.638 1.00 77.25 99 LYS A CA 1
ATOM 814 C C . LYS A 1 99 ? -6.594 -12.991 19.711 1.00 77.25 99 LYS A C 1
ATOM 816 O O . LYS A 1 99 ? -6.501 -12.554 20.855 1.00 77.25 99 LYS A O 1
ATOM 821 N N . ASP A 1 100 ? -6.097 -14.163 19.324 1.00 79.25 100 ASP A N 1
ATOM 822 C CA . ASP A 1 100 ? -5.500 -15.137 20.244 1.00 79.25 100 ASP A CA 1
ATOM 823 C C . ASP A 1 100 ? -4.025 -14.832 20.544 1.00 79.25 100 ASP A C 1
ATOM 825 O O . ASP A 1 100 ? -3.520 -15.134 21.625 1.00 79.25 100 ASP A O 1
ATOM 829 N N . GLN A 1 101 ? -3.327 -14.186 19.608 1.00 81.19 101 GLN A N 1
ATOM 830 C CA . GLN A 1 101 ? -1.955 -13.721 19.784 1.00 81.19 101 GLN A CA 1
ATOM 831 C C . GLN A 1 101 ? -1.860 -12.282 19.300 1.00 81.19 101 GLN A C 1
ATOM 833 O O . GLN A 1 101 ? -1.817 -12.048 18.096 1.00 81.19 101 GLN A O 1
ATOM 838 N N . LEU A 1 102 ? -1.811 -11.318 20.225 1.00 80.88 102 LEU A N 1
ATOM 839 C CA . LEU A 1 102 ? -1.709 -9.900 19.887 1.00 80.88 102 LEU A CA 1
ATOM 840 C C . LEU A 1 102 ? -0.235 -9.555 19.586 1.00 80.88 102 LEU A C 1
ATOM 842 O O . LEU A 1 102 ? 0.552 -9.378 20.522 1.00 80.88 102 LEU A O 1
ATOM 846 N N . PRO A 1 103 ? 0.203 -9.477 18.313 1.00 86.69 103 PRO A N 1
ATOM 847 C CA . PRO A 1 103 ? 1.558 -9.041 18.017 1.00 86.69 103 PRO A CA 1
ATOM 848 C C . PRO A 1 103 ? 1.744 -7.594 18.473 1.00 86.69 103 PRO A C 1
ATOM 850 O O . PRO A 1 103 ? 0.815 -6.782 18.458 1.00 86.69 103 PRO A O 1
ATOM 853 N N . SER A 1 104 ? 2.979 -7.223 18.806 1.00 92.50 104 SER A N 1
ATOM 854 C CA . SER A 1 104 ? 3.294 -5.809 18.992 1.00 92.50 104 SER A CA 1
ATOM 855 C C . SER A 1 104 ? 2.992 -5.033 17.704 1.00 92.50 104 SER A C 1
ATOM 857 O O . SER A 1 104 ? 3.181 -5.536 16.591 1.00 92.50 104 SER A O 1
ATOM 859 N N . LYS A 1 105 ? 2.565 -3.772 17.842 1.00 90.25 105 LYS A N 1
ATOM 860 C CA . LYS A 1 105 ? 2.262 -2.886 16.702 1.00 90.25 105 LYS A CA 1
ATOM 861 C C . LYS A 1 105 ? 3.402 -2.844 15.675 1.00 90.25 105 LYS A C 1
ATOM 8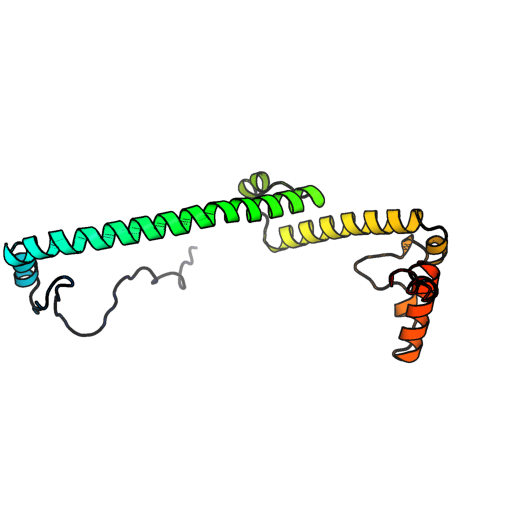63 O O . LYS A 1 105 ? 3.151 -2.809 14.473 1.00 90.25 105 LYS A O 1
ATOM 868 N N . LEU A 1 106 ? 4.651 -2.854 16.149 1.00 91.69 106 LEU A N 1
ATOM 869 C CA . LEU A 1 106 ? 5.843 -2.873 15.300 1.00 91.69 106 LEU A CA 1
ATOM 870 C C . LEU A 1 106 ? 5.996 -4.204 14.559 1.00 91.69 106 LEU A C 1
ATOM 872 O O . LEU A 1 106 ? 6.185 -4.191 13.346 1.00 91.69 106 LEU A O 1
ATOM 876 N N . SER A 1 107 ? 5.857 -5.334 15.257 1.00 91.19 107 SER A N 1
ATOM 877 C CA . SER A 1 107 ? 5.959 -6.666 14.648 1.00 91.19 107 SER A CA 1
ATOM 878 C C . SER A 1 107 ? 4.906 -6.866 13.557 1.00 91.19 107 SER A C 1
ATOM 880 O O . SER A 1 107 ? 5.237 -7.298 12.452 1.00 91.19 107 SER A O 1
ATOM 882 N N . TRP A 1 108 ? 3.658 -6.466 13.822 1.00 91.69 108 TRP A N 1
ATOM 883 C CA . TRP A 1 108 ? 2.590 -6.528 12.825 1.00 91.69 108 TRP A CA 1
ATOM 884 C C . TRP A 1 108 ? 2.881 -5.652 11.606 1.00 91.69 108 TRP A C 1
ATOM 886 O O . TRP A 1 108 ? 2.739 -6.104 10.473 1.00 91.69 108 TRP A O 1
ATOM 896 N N . LYS A 1 109 ? 3.350 -4.417 11.823 1.00 92.25 109 LYS A N 1
ATOM 897 C CA . LYS A 1 109 ? 3.721 -3.509 10.731 1.00 92.25 109 LYS A CA 1
ATOM 898 C C . LYS A 1 109 ? 4.824 -4.099 9.848 1.00 92.25 109 LYS A C 1
ATOM 900 O O . LYS A 1 109 ? 4.742 -3.961 8.630 1.00 92.25 109 LYS A O 1
ATOM 905 N N . CYS A 1 110 ? 5.827 -4.751 10.441 1.00 92.19 110 CYS A N 1
ATOM 906 C CA . CYS A 1 110 ? 6.883 -5.430 9.688 1.00 92.19 110 CYS A CA 1
ATOM 907 C C . CYS A 1 110 ? 6.323 -6.595 8.862 1.00 92.19 110 CYS A C 1
ATOM 909 O O . CYS A 1 110 ? 6.555 -6.625 7.658 1.00 92.19 110 CYS A O 1
ATOM 911 N N . LYS A 1 111 ? 5.515 -7.478 9.466 1.00 93.00 111 LYS A N 1
ATOM 912 C CA . LYS A 1 111 ? 4.886 -8.609 8.758 1.00 93.00 111 LYS A CA 1
ATOM 913 C C . LYS A 1 111 ? 3.987 -8.158 7.607 1.00 93.00 111 LYS A C 1
ATOM 915 O O . LYS A 1 111 ? 4.076 -8.692 6.508 1.00 93.00 111 LYS A O 1
ATOM 920 N N . ALA A 1 112 ? 3.144 -7.153 7.843 1.00 92.88 112 ALA A N 1
ATOM 921 C CA . ALA A 1 112 ? 2.265 -6.604 6.817 1.00 92.88 112 ALA A CA 1
ATOM 922 C C . ALA A 1 112 ? 3.067 -6.002 5.655 1.00 92.88 112 ALA A C 1
ATOM 924 O O . ALA A 1 112 ? 2.763 -6.267 4.496 1.00 92.88 112 ALA A O 1
ATOM 925 N N . ARG A 1 113 ? 4.120 -5.230 5.958 1.00 93.06 113 ARG A N 1
ATOM 926 C CA . ARG A 1 113 ? 5.014 -4.669 4.937 1.00 93.06 113 ARG A CA 1
ATOM 927 C C . ARG A 1 113 ? 5.686 -5.768 4.118 1.00 93.06 113 ARG A C 1
ATOM 929 O O . ARG A 1 113 ? 5.681 -5.684 2.897 1.00 93.06 113 ARG A O 1
ATOM 936 N N . GLU A 1 114 ? 6.244 -6.777 4.776 1.00 93.62 114 GLU A N 1
ATOM 937 C CA . GLU A 1 114 ? 6.918 -7.896 4.118 1.00 93.62 114 GLU A CA 1
ATOM 938 C C . GLU A 1 114 ? 5.969 -8.654 3.180 1.00 93.62 114 GLU A C 1
ATOM 940 O O . GLU A 1 114 ? 6.302 -8.876 2.018 1.00 93.62 114 GLU A O 1
ATOM 945 N N . ALA A 1 115 ? 4.758 -8.973 3.642 1.00 94.38 115 ALA A N 1
ATOM 946 C CA . ALA A 1 115 ? 3.746 -9.649 2.834 1.00 94.38 115 ALA A CA 1
ATOM 947 C C . ALA A 1 115 ? 3.346 -8.835 1.591 1.00 94.38 115 ALA A C 1
ATOM 949 O O . ALA A 1 115 ? 3.320 -9.363 0.477 1.00 94.38 115 ALA A O 1
ATOM 950 N N . ILE A 1 116 ? 3.101 -7.531 1.767 1.00 93.44 116 ILE A N 1
ATOM 951 C CA . ILE A 1 116 ? 2.778 -6.611 0.668 1.00 93.44 116 ILE A CA 1
ATOM 952 C C . ILE A 1 116 ? 3.941 -6.537 -0.331 1.00 93.44 116 ILE A C 1
ATOM 954 O O . ILE A 1 116 ? 3.724 -6.670 -1.536 1.00 93.44 116 ILE A O 1
ATOM 958 N N . ASN A 1 117 ? 5.174 -6.370 0.153 1.00 91.75 117 ASN A N 1
ATOM 959 C CA . ASN A 1 117 ? 6.361 -6.306 -0.697 1.00 91.75 117 ASN A CA 1
ATOM 960 C C . ASN A 1 117 ? 6.553 -7.607 -1.486 1.00 91.75 117 ASN A C 1
ATOM 962 O O . ASN A 1 117 ? 6.787 -7.559 -2.690 1.00 91.75 117 ASN A O 1
ATOM 966 N N . ASN A 1 118 ? 6.399 -8.767 -0.847 1.00 91.56 118 ASN A N 1
ATOM 967 C CA . ASN A 1 118 ? 6.525 -10.064 -1.510 1.00 91.56 118 ASN A CA 1
ATOM 968 C C . ASN A 1 118 ? 5.466 -10.254 -2.603 1.00 91.56 118 ASN A C 1
ATOM 970 O O . ASN A 1 118 ? 5.803 -10.679 -3.711 1.00 91.56 118 ASN A O 1
ATOM 974 N N . TYR A 1 119 ? 4.210 -9.888 -2.326 1.00 93.62 119 TYR A N 1
ATOM 975 C CA . TYR A 1 119 ? 3.128 -9.946 -3.309 1.00 93.62 119 TYR A CA 1
ATOM 976 C C . TYR A 1 119 ? 3.450 -9.103 -4.548 1.00 93.62 119 TYR A C 1
ATOM 978 O O . TYR A 1 119 ? 3.446 -9.606 -5.675 1.00 93.62 119 TYR A O 1
ATOM 986 N N . TRP A 1 120 ? 3.786 -7.828 -4.345 1.00 90.25 120 TRP A N 1
ATOM 987 C CA . TRP A 1 120 ? 4.074 -6.917 -5.450 1.00 90.25 120 TRP A CA 1
ATOM 988 C C . TRP A 1 120 ? 5.369 -7.268 -6.174 1.00 90.25 120 TRP A C 1
ATOM 990 O O . TRP A 1 120 ? 5.435 -7.091 -7.387 1.00 90.25 120 TRP A O 1
ATOM 1000 N N . LYS A 1 121 ? 6.373 -7.817 -5.482 1.00 89.25 121 LYS A N 1
ATOM 1001 C CA . LYS A 1 121 ? 7.615 -8.290 -6.103 1.00 89.25 121 LYS A CA 1
ATOM 1002 C C . LYS A 1 121 ? 7.337 -9.470 -7.025 1.00 89.25 121 LYS A C 1
ATOM 1004 O O . LYS A 1 121 ? 7.802 -9.480 -8.161 1.00 89.25 121 LYS A O 1
ATOM 1009 N N . GLY A 1 122 ? 6.519 -10.421 -6.575 1.00 89.50 122 GLY A N 1
ATOM 1010 C CA . GLY A 1 122 ? 6.037 -11.514 -7.416 1.00 89.50 122 GLY A CA 1
ATOM 1011 C C . GLY A 1 122 ? 5.239 -11.003 -8.616 1.00 89.50 122 GLY A C 1
ATOM 1012 O O . GLY A 1 122 ? 5.460 -11.457 -9.738 1.00 89.50 122 GLY A O 1
ATOM 1013 N N . ASN A 1 123 ? 4.360 -10.018 -8.413 1.00 89.62 123 ASN A N 1
ATOM 1014 C CA . ASN A 1 123 ? 3.595 -9.429 -9.508 1.00 89.62 123 ASN A CA 1
ATOM 1015 C C . ASN A 1 123 ? 4.491 -8.722 -10.533 1.00 89.62 123 ASN A C 1
ATOM 1017 O O . ASN A 1 123 ? 4.381 -8.984 -11.725 1.00 89.62 123 ASN A O 1
ATOM 1021 N N . LEU A 1 124 ? 5.432 -7.905 -10.061 1.00 85.50 124 LEU A N 1
ATOM 1022 C CA . LEU A 1 124 ? 6.403 -7.202 -10.892 1.00 85.50 124 LEU A CA 1
ATOM 1023 C C . LEU A 1 124 ? 7.284 -8.179 -11.675 1.00 85.50 124 LEU A C 1
ATOM 1025 O O . LEU A 1 124 ? 7.542 -7.955 -12.852 1.00 85.50 124 LEU A O 1
ATOM 1029 N N . GLN A 1 125 ? 7.701 -9.284 -11.054 1.00 85.69 125 GLN A N 1
ATOM 1030 C CA . GLN A 1 125 ? 8.453 -10.341 -11.725 1.00 85.69 125 GLN A CA 1
ATOM 1031 C C . GLN A 1 125 ? 7.617 -11.024 -12.816 1.00 85.69 125 GLN A C 1
ATOM 1033 O O . GLN A 1 125 ? 8.132 -11.273 -13.904 1.00 85.69 125 GLN A O 1
ATOM 1038 N N . ARG A 1 126 ? 6.335 -11.318 -12.558 1.00 87.81 126 ARG A N 1
ATOM 1039 C CA . ARG A 1 126 ? 5.425 -11.883 -13.572 1.00 87.81 126 ARG A CA 1
ATOM 1040 C C . ARG A 1 126 ? 5.229 -10.923 -14.743 1.00 87.81 126 ARG A C 1
ATOM 1042 O O . ARG A 1 126 ? 5.344 -11.352 -15.887 1.00 87.81 126 ARG A O 1
ATOM 1049 N N . ASP A 1 127 ? 5.011 -9.643 -14.462 1.00 84.50 127 ASP A N 1
ATOM 1050 C CA . ASP A 1 127 ? 4.867 -8.603 -15.485 1.00 84.50 127 ASP A CA 1
ATOM 1051 C C . ASP A 1 127 ? 6.167 -8.403 -16.279 1.00 84.50 127 ASP A C 1
ATOM 1053 O O . ASP A 1 127 ? 6.145 -8.214 -17.495 1.00 84.50 127 ASP A O 1
ATOM 1057 N N . ALA A 1 128 ? 7.319 -8.487 -15.612 1.00 82.25 128 ALA A N 1
ATOM 1058 C CA . ALA A 1 128 ? 8.627 -8.439 -16.254 1.00 82.25 128 ALA A CA 1
ATOM 1059 C C . ALA A 1 128 ? 8.887 -9.654 -17.146 1.00 82.25 128 ALA A C 1
ATOM 1061 O O . ALA A 1 128 ? 9.427 -9.507 -18.240 1.00 82.25 128 ALA A O 1
ATOM 1062 N N . ASN A 1 129 ? 8.467 -10.840 -16.713 1.00 83.31 129 ASN A N 1
ATOM 1063 C CA . ASN A 1 129 ? 8.605 -12.066 -17.489 1.00 83.31 129 ASN A CA 1
ATOM 1064 C C . ASN A 1 129 ? 7.625 -12.120 -18.675 1.00 83.31 129 ASN A C 1
ATOM 1066 O O . ASN A 1 129 ? 7.941 -12.742 -19.687 1.00 83.31 129 ASN A O 1
ATOM 1070 N N . SER A 1 130 ? 6.453 -11.483 -18.574 1.00 85.31 130 SER A N 1
ATOM 1071 C CA . SER A 1 130 ? 5.463 -11.461 -19.659 1.00 85.31 130 SER A CA 1
ATOM 1072 C C . SER A 1 130 ? 5.861 -10.534 -20.811 1.00 85.31 130 SER A C 1
ATOM 1074 O O . SER A 1 130 ? 5.475 -10.773 -21.955 1.00 85.31 130 SER A O 1
ATOM 1076 N N . LYS A 1 131 ? 6.669 -9.500 -20.543 1.00 83.81 131 LYS A N 1
ATOM 1077 C CA . LYS A 1 131 ? 7.140 -8.554 -21.561 1.00 83.81 131 LYS A CA 1
ATOM 1078 C C . LYS A 1 131 ? 8.572 -8.865 -21.982 1.00 83.81 131 LYS A C 1
ATOM 1080 O O . LYS A 1 131 ? 9.524 -8.629 -21.244 1.00 83.81 131 LYS A O 1
ATOM 1085 N N . THR A 1 132 ? 8.750 -9.282 -23.232 1.00 75.75 132 THR A N 1
ATOM 1086 C CA . THR A 1 132 ? 10.071 -9.578 -23.821 1.00 75.75 132 THR A CA 1
ATOM 1087 C C . THR A 1 132 ? 11.046 -8.397 -23.759 1.00 75.75 132 THR A C 1
ATOM 1089 O O . THR A 1 132 ? 12.256 -8.601 -23.679 1.00 75.75 132 THR A O 1
ATOM 1092 N N . THR A 1 133 ? 10.539 -7.163 -23.738 1.00 76.25 133 THR A N 1
ATOM 1093 C CA . THR A 1 133 ? 11.334 -5.931 -23.641 1.00 76.25 133 THR A CA 1
ATOM 1094 C C . THR A 1 133 ? 11.796 -5.613 -22.212 1.00 76.25 133 THR A C 1
ATOM 1096 O O . THR A 1 133 ? 12.776 -4.893 -22.026 1.00 76.25 133 THR A O 1
ATOM 1099 N N . LEU A 1 134 ? 11.158 -6.183 -21.182 1.00 73.56 134 LEU A N 1
ATOM 1100 C CA . LEU A 1 134 ? 11.555 -5.989 -19.782 1.00 73.56 134 LEU A CA 1
ATOM 1101 C C . LEU A 1 134 ? 12.772 -6.829 -19.372 1.00 73.56 134 LEU A C 1
ATOM 1103 O O . LEU A 1 134 ? 13.437 -6.489 -18.393 1.00 73.56 134 LEU A O 1
ATOM 1107 N N . LYS A 1 135 ? 13.157 -7.830 -20.176 1.00 68.69 135 LYS A N 1
ATOM 1108 C CA . LYS A 1 135 ? 14.447 -8.542 -20.075 1.00 68.69 135 LYS A CA 1
ATOM 1109 C C . LYS A 1 135 ? 15.643 -7.589 -19.937 1.00 68.69 135 LYS A C 1
ATOM 1111 O O . LYS A 1 135 ? 16.600 -7.908 -19.237 1.00 68.69 135 LYS A O 1
ATOM 1116 N N . PHE A 1 136 ? 15.601 -6.434 -20.606 1.00 71.50 136 PHE A N 1
ATOM 1117 C CA . PHE A 1 136 ? 16.715 -5.481 -20.643 1.00 71.50 136 PHE A CA 1
ATOM 1118 C C . PHE A 1 136 ? 16.862 -4.646 -19.366 1.00 71.50 136 PHE A C 1
ATOM 1120 O O . PHE A 1 136 ? 17.905 -4.035 -19.160 1.00 71.50 136 PHE A O 1
ATOM 1127 N N . LEU A 1 137 ? 15.847 -4.629 -18.498 1.00 71.88 137 LEU A N 1
ATOM 1128 C CA . LEU A 1 137 ? 15.880 -3.931 -17.211 1.00 71.88 137 LEU A CA 1
ATOM 1129 C C . LEU A 1 137 ? 16.488 -4.782 -16.086 1.00 71.88 137 LEU A C 1
ATOM 1131 O O . LEU A 1 137 ? 16.380 -4.395 -14.935 1.00 71.88 137 LEU A O 1
ATOM 1135 N N . CYS A 1 138 ? 17.131 -5.914 -16.404 1.00 72.12 138 CYS A N 1
ATOM 1136 C CA . CYS A 1 138 ? 17.773 -6.815 -15.442 1.00 72.12 138 CYS A CA 1
ATOM 1137 C C . CYS A 1 138 ? 16.887 -7.089 -14.213 1.00 72.12 138 CYS A C 1
ATOM 1139 O O . CYS A 1 138 ? 17.116 -6.586 -13.115 1.00 72.12 138 CYS A O 1
ATOM 1141 N N . ILE A 1 139 ? 15.891 -7.951 -14.412 1.00 69.25 139 ILE A N 1
ATOM 1142 C CA . ILE A 1 139 ? 14.826 -8.264 -13.451 1.00 69.25 139 ILE A CA 1
ATOM 1143 C C . ILE A 1 139 ? 15.295 -8.549 -11.998 1.00 69.25 139 ILE A C 1
ATOM 1145 O O . ILE A 1 139 ? 14.606 -8.111 -11.078 1.00 69.25 139 ILE A O 1
ATOM 1149 N N . PRO A 1 140 ? 16.470 -9.170 -11.732 1.00 72.31 140 PRO A N 1
ATOM 1150 C CA . PRO A 1 140 ? 16.965 -9.373 -10.363 1.00 72.31 140 PRO A CA 1
ATOM 1151 C C . PRO A 1 140 ? 17.161 -8.096 -9.529 1.00 72.31 140 PRO A C 1
ATOM 1153 O O . PRO A 1 140 ? 17.214 -8.180 -8.303 1.00 72.31 140 PRO A O 1
ATOM 1156 N N . TYR A 1 141 ? 17.271 -6.925 -10.164 1.00 71.50 141 TYR A N 1
ATOM 1157 C CA . TYR A 1 141 ? 17.477 -5.638 -9.488 1.00 71.50 141 TYR A CA 1
ATOM 1158 C C . TYR A 1 141 ? 16.191 -4.818 -9.315 1.00 71.50 141 TYR A C 1
ATOM 1160 O O . TYR A 1 141 ? 16.247 -3.682 -8.840 1.00 71.50 141 TYR A O 1
ATOM 1168 N N . LEU A 1 142 ? 15.032 -5.365 -9.696 1.00 74.56 142 LEU A N 1
ATOM 1169 C CA . LEU A 1 142 ? 13.731 -4.751 -9.447 1.00 74.56 142 LEU A CA 1
ATOM 1170 C C . LEU A 1 142 ? 13.296 -5.053 -8.011 1.00 74.56 142 LEU A C 1
ATOM 1172 O O . LEU A 1 142 ? 12.576 -6.013 -7.735 1.00 74.56 142 LEU A O 1
ATOM 1176 N N . ASP A 1 143 ? 13.776 -4.225 -7.090 1.00 79.81 143 ASP A N 1
ATOM 1177 C CA . ASP A 1 143 ? 13.329 -4.223 -5.703 1.00 79.81 143 ASP A CA 1
ATOM 1178 C C . ASP A 1 143 ? 12.328 -3.085 -5.477 1.00 79.81 143 ASP A C 1
ATOM 1180 O O . ASP A 1 143 ? 12.472 -1.998 -6.031 1.00 79.81 143 ASP A O 1
ATOM 1184 N N . ILE A 1 144 ? 11.301 -3.320 -4.665 1.00 83.00 144 ILE A N 1
ATOM 1185 C CA . ILE A 1 144 ? 10.268 -2.305 -4.389 1.00 83.00 144 ILE A CA 1
ATOM 1186 C C . ILE A 1 144 ? 10.812 -1.232 -3.450 1.00 83.00 144 ILE A C 1
ATOM 1188 O O . ILE A 1 144 ? 10.423 -0.068 -3.527 1.00 83.00 144 ILE A O 1
ATOM 1192 N N . GLU A 1 145 ? 11.728 -1.615 -2.563 1.00 83.12 145 GLU A N 1
ATOM 1193 C CA . GLU A 1 145 ? 12.264 -0.705 -1.553 1.00 83.12 145 GLU A CA 1
ATOM 1194 C C . GLU A 1 145 ? 13.360 0.212 -2.096 1.00 83.12 145 GLU A C 1
ATOM 1196 O O . GLU A 1 145 ? 13.685 1.219 -1.464 1.00 83.12 145 GLU A O 1
ATOM 1201 N N . LYS A 1 146 ? 13.946 -0.123 -3.252 1.00 84.44 146 LYS A N 1
ATOM 1202 C CA . LYS A 1 146 ? 15.099 0.591 -3.795 1.00 84.44 146 LYS A CA 1
ATOM 1203 C C . LYS A 1 146 ? 14.845 1.030 -5.231 1.00 84.44 146 LYS A C 1
ATOM 1205 O O . LYS A 1 146 ? 14.465 0.211 -6.062 1.00 84.44 146 LYS A O 1
ATOM 1210 N N . PRO A 1 147 ? 15.123 2.300 -5.568 1.00 83.12 147 PRO A N 1
ATOM 1211 C CA . PRO A 1 147 ? 15.135 2.715 -6.960 1.00 83.12 147 PRO A CA 1
ATOM 1212 C C . PRO A 1 147 ? 16.162 1.884 -7.737 1.00 83.12 147 PRO A C 1
ATOM 1214 O O . PRO A 1 147 ? 17.264 1.613 -7.249 1.00 83.12 147 PRO A O 1
ATOM 1217 N N . HIS A 1 148 ? 15.794 1.485 -8.954 1.00 83.00 148 HIS A N 1
ATOM 1218 C CA . HIS A 1 148 ? 16.669 0.706 -9.825 1.00 83.00 148 HIS A CA 1
ATOM 1219 C C . HIS A 1 148 ? 17.979 1.463 -10.103 1.00 83.00 148 HIS A C 1
ATOM 1221 O O . HIS A 1 148 ? 18.015 2.697 -10.139 1.00 83.00 148 HIS A O 1
ATOM 1227 N N . THR A 1 149 ? 19.053 0.716 -10.359 1.00 83.88 149 THR A N 1
ATOM 1228 C CA . THR A 1 149 ? 20.420 1.240 -10.539 1.00 83.88 149 THR A CA 1
ATOM 1229 C C . THR A 1 149 ? 20.517 2.343 -11.590 1.00 83.88 149 THR A C 1
ATOM 1231 O O . THR A 1 149 ? 21.258 3.298 -11.387 1.00 83.88 149 THR A O 1
ATOM 1234 N N . ILE A 1 150 ? 19.704 2.261 -12.650 1.00 83.25 150 ILE A N 1
ATOM 1235 C CA . ILE A 1 150 ? 19.597 3.284 -13.706 1.00 83.25 150 ILE A CA 1
ATOM 1236 C C . ILE A 1 150 ? 19.318 4.676 -13.134 1.00 83.25 150 ILE A C 1
ATOM 1238 O O . ILE A 1 150 ? 19.825 5.646 -13.679 1.00 83.25 150 ILE A O 1
ATOM 1242 N N . TRP A 1 151 ? 18.525 4.795 -12.066 1.00 86.06 151 TRP A N 1
ATOM 1243 C CA . TRP A 1 151 ? 18.233 6.088 -11.443 1.00 86.06 151 TRP A CA 1
ATOM 1244 C C . TRP A 1 151 ? 19.283 6.496 -10.408 1.00 86.06 151 TRP A C 1
ATOM 1246 O O . TRP A 1 151 ? 19.536 7.686 -10.255 1.00 86.06 151 TRP A O 1
ATOM 1256 N N . ASN A 1 152 ? 19.942 5.533 -9.756 1.00 85.75 152 ASN A N 1
ATOM 1257 C CA . ASN A 1 152 ? 21.012 5.814 -8.791 1.00 85.75 152 ASN A CA 1
ATOM 1258 C C . ASN A 1 152 ? 22.318 6.263 -9.457 1.00 85.75 152 ASN A C 1
ATOM 1260 O O . ASN A 1 152 ? 23.104 6.970 -8.836 1.00 85.75 152 ASN A O 1
ATOM 1264 N N . SER A 1 153 ? 22.564 5.861 -10.706 1.00 86.50 153 SER A N 1
ATOM 1265 C CA . SER A 1 153 ? 23.767 6.247 -11.450 1.00 86.50 153 SER A CA 1
ATOM 1266 C C . SER A 1 153 ? 23.681 7.634 -12.095 1.00 86.50 153 SER A C 1
ATOM 1268 O O . SER A 1 153 ? 24.641 8.063 -12.731 1.00 86.50 153 SER A O 1
ATOM 1270 N N . LEU A 1 154 ? 22.533 8.316 -12.014 1.00 89.94 154 LEU A N 1
ATOM 1271 C CA . LEU A 1 154 ? 22.344 9.598 -12.692 1.00 89.94 154 LEU A CA 1
ATOM 1272 C C . LEU A 1 154 ? 22.867 10.756 -11.841 1.00 89.94 154 LEU A C 1
ATOM 1274 O O . LEU A 1 154 ? 22.649 10.775 -10.628 1.00 89.94 154 LEU A O 1
ATOM 1278 N N . PRO A 1 155 ? 23.484 11.773 -12.468 1.00 90.88 155 PRO A N 1
ATOM 1279 C CA . PRO A 1 155 ? 23.741 13.027 -11.781 1.00 90.88 155 PRO A CA 1
ATOM 1280 C C . PRO A 1 155 ? 22.407 13.658 -11.343 1.00 90.88 155 PRO A C 1
ATOM 1282 O O . PRO A 1 155 ? 21.375 13.399 -11.975 1.00 90.88 155 PRO A O 1
ATOM 1285 N N . PRO A 1 156 ? 22.402 14.531 -10.318 1.00 90.75 156 PRO A N 1
ATOM 1286 C CA . PRO A 1 156 ? 21.211 15.240 -9.842 1.00 90.75 156 PRO A CA 1
ATOM 1287 C C . PRO A 1 156 ? 20.779 16.343 -10.830 1.00 90.75 156 PRO A C 1
ATOM 1289 O O . PRO A 1 156 ? 20.689 17.521 -10.501 1.00 90.75 156 PRO A O 1
ATOM 1292 N N . ASN A 1 157 ? 20.538 15.963 -12.083 1.00 95.12 157 ASN A N 1
ATOM 1293 C CA . ASN A 1 157 ? 20.112 16.815 -13.176 1.00 95.12 157 ASN A CA 1
ATOM 1294 C C . ASN A 1 157 ? 18.743 16.328 -13.669 1.00 95.12 157 ASN A C 1
ATOM 1296 O O . ASN A 1 157 ? 18.586 15.193 -14.123 1.00 95.12 157 ASN A O 1
ATOM 1300 N N . ILE A 1 158 ? 17.745 17.213 -13.612 1.00 92.56 158 ILE A N 1
ATOM 1301 C CA . ILE A 1 158 ? 16.359 16.913 -14.004 1.00 92.56 158 ILE A CA 1
ATOM 1302 C C . ILE A 1 158 ? 16.269 16.465 -15.474 1.00 92.56 158 ILE A C 1
ATOM 1304 O O . ILE A 1 158 ? 15.449 15.608 -15.810 1.00 92.56 158 ILE A O 1
ATOM 1308 N N . GLY A 1 159 ? 17.105 17.016 -16.357 1.00 92.94 159 GLY A N 1
ATOM 1309 C CA . GLY A 1 159 ? 17.161 16.638 -17.768 1.00 92.94 159 GLY A CA 1
ATOM 1310 C C . GLY A 1 159 ? 17.582 15.181 -17.966 1.00 92.94 159 GLY A C 1
ATOM 1311 O O . GLY A 1 159 ? 16.928 14.451 -18.711 1.00 92.94 159 GLY A O 1
ATOM 1312 N N . GLU A 1 160 ? 18.610 14.730 -17.247 1.00 90.88 160 GLU A N 1
ATOM 1313 C CA . GLU A 1 160 ? 19.072 13.337 -17.299 1.00 90.88 160 GLU A CA 1
ATOM 1314 C C . GLU A 1 160 ? 18.057 12.376 -16.668 1.00 90.88 160 GLU A C 1
ATOM 1316 O O . GLU A 1 160 ? 17.759 11.326 -17.244 1.00 90.88 160 GLU A O 1
ATOM 1321 N N . LEU A 1 161 ? 17.413 12.779 -15.567 1.00 90.50 161 LEU A N 1
ATOM 1322 C CA . LEU A 1 161 ? 16.314 12.022 -14.962 1.00 90.50 161 LEU A CA 1
ATOM 1323 C C . LEU A 1 161 ? 15.147 11.809 -15.943 1.00 90.50 161 LEU A C 1
ATOM 1325 O O . LEU A 1 161 ? 14.608 10.702 -16.056 1.00 90.50 161 LEU A O 1
ATOM 1329 N N . ARG A 1 162 ? 14.769 12.850 -16.695 1.00 89.31 162 ARG A N 1
ATOM 1330 C CA . ARG A 1 162 ? 13.728 12.762 -17.733 1.00 89.31 162 ARG A CA 1
ATOM 1331 C C . ARG A 1 162 ? 14.141 11.821 -18.861 1.00 89.31 162 ARG A C 1
ATOM 1333 O O . ARG A 1 162 ? 13.351 10.953 -19.230 1.00 89.31 162 ARG A O 1
ATOM 1340 N N . LYS A 1 163 ? 15.371 11.940 -19.374 1.00 89.44 163 LYS A N 1
ATOM 1341 C CA . LYS A 1 163 ? 15.892 11.050 -20.429 1.00 89.44 163 LYS A CA 1
ATOM 1342 C C . LYS A 1 163 ? 15.885 9.586 -19.986 1.00 89.44 163 LYS A C 1
ATOM 1344 O O . LYS A 1 163 ? 15.415 8.731 -20.736 1.00 89.44 163 LYS A O 1
ATOM 1349 N N . ALA A 1 164 ? 16.350 9.296 -18.772 1.00 88.00 164 ALA A N 1
ATOM 1350 C CA . ALA A 1 164 ? 16.335 7.945 -18.214 1.00 88.00 164 ALA A CA 1
ATOM 1351 C C . ALA A 1 164 ? 14.909 7.404 -18.048 1.00 88.00 164 ALA A C 1
ATOM 1353 O O . ALA A 1 164 ? 14.638 6.258 -18.397 1.00 88.00 164 ALA A O 1
ATOM 1354 N N . THR A 1 165 ? 13.975 8.249 -17.606 1.00 87.19 165 THR A N 1
ATOM 1355 C CA . THR A 1 165 ? 12.556 7.886 -17.489 1.00 87.19 165 THR A CA 1
ATOM 1356 C C . THR A 1 165 ? 11.938 7.554 -18.849 1.00 87.19 165 THR A C 1
ATOM 1358 O O . THR A 1 165 ? 11.222 6.562 -18.966 1.00 87.19 165 THR A O 1
ATOM 1361 N N . ILE A 1 166 ? 12.227 8.340 -19.892 1.00 85.44 166 ILE A N 1
ATOM 1362 C CA . ILE A 1 166 ? 11.757 8.065 -21.260 1.00 85.44 166 ILE A CA 1
ATOM 1363 C C . ILE A 1 166 ? 12.329 6.736 -21.760 1.00 85.44 166 ILE A C 1
ATOM 1365 O O . ILE A 1 166 ? 11.572 5.900 -22.245 1.00 85.44 166 ILE A O 1
ATOM 1369 N N . LYS A 1 167 ? 13.636 6.503 -21.584 1.00 83.44 167 LYS A N 1
ATOM 1370 C CA . LYS A 1 167 ? 14.279 5.232 -21.952 1.00 83.44 167 LYS A CA 1
ATOM 1371 C C . LYS A 1 167 ? 13.644 4.046 -21.227 1.00 83.44 167 LYS A C 1
ATOM 1373 O O . LYS A 1 167 ? 13.306 3.061 -21.872 1.00 83.44 167 LYS A O 1
ATOM 1378 N N . ALA A 1 168 ? 13.414 4.160 -19.919 1.00 83.75 168 ALA A N 1
ATOM 1379 C CA . ALA A 1 168 ? 12.742 3.123 -19.145 1.00 83.75 168 ALA A CA 1
ATOM 1380 C C . ALA A 1 168 ? 11.329 2.840 -19.683 1.00 83.75 168 ALA A C 1
ATOM 1382 O O . ALA A 1 168 ? 10.992 1.680 -19.893 1.00 83.75 168 ALA A O 1
ATOM 1383 N N . ARG A 1 169 ? 10.542 3.883 -19.990 1.00 82.38 169 ARG A N 1
ATOM 1384 C CA . ARG A 1 169 ? 9.191 3.751 -20.572 1.00 82.38 169 ARG A CA 1
ATOM 1385 C C . ARG A 1 169 ? 9.183 3.072 -21.942 1.00 82.38 169 ARG A C 1
ATOM 1387 O O . ARG A 1 169 ? 8.289 2.274 -22.224 1.00 82.38 169 ARG A O 1
ATOM 1394 N N . LEU A 1 170 ? 10.170 3.388 -22.782 1.00 78.94 170 LEU A N 1
ATOM 1395 C CA . LEU A 1 170 ? 10.361 2.732 -24.076 1.00 78.94 170 LEU A CA 1
ATOM 1396 C C . LEU A 1 170 ? 10.664 1.241 -23.879 1.00 78.94 170 LEU A C 1
ATOM 1398 O O . LEU A 1 170 ? 10.013 0.401 -24.494 1.00 78.94 170 LEU A O 1
ATOM 1402 N N . CYS A 1 171 ? 11.566 0.900 -22.954 1.00 73.06 171 CYS A N 1
ATOM 1403 C CA . CYS A 1 171 ? 11.882 -0.494 -22.628 1.00 73.06 171 CYS A CA 1
ATOM 1404 C C . CYS A 1 171 ? 10.697 -1.249 -22.003 1.00 73.06 171 CYS A C 1
ATOM 1406 O O . CYS A 1 171 ? 10.545 -2.447 -22.221 1.00 73.06 171 CYS A O 1
ATOM 1408 N N . THR A 1 172 ? 9.826 -0.586 -21.240 1.00 73.88 172 THR A N 1
ATOM 1409 C CA . THR A 1 172 ? 8.660 -1.230 -20.609 1.00 73.88 172 THR A CA 1
ATOM 1410 C C . THR A 1 172 ? 7.456 -1.385 -21.544 1.00 73.88 172 THR A C 1
ATOM 1412 O O . THR A 1 172 ? 6.435 -1.944 -21.125 1.00 73.88 172 THR A O 1
ATOM 1415 N N . GLY A 1 173 ? 7.543 -0.876 -22.781 1.00 66.88 173 GLY A N 1
ATOM 1416 C CA . GLY A 1 173 ? 6.439 -0.886 -23.745 1.00 66.88 173 GLY A CA 1
ATOM 1417 C C . GLY A 1 173 ? 5.218 -0.089 -23.274 1.00 66.88 173 GLY A C 1
ATOM 1418 O O . GLY A 1 173 ? 4.107 -0.353 -23.710 1.00 66.88 173 GLY A O 1
ATOM 1419 N N . THR A 1 174 ? 5.398 0.848 -22.335 1.00 64.81 174 THR A N 1
ATOM 1420 C CA . THR A 1 174 ? 4.319 1.716 -21.816 1.00 64.81 174 THR A CA 1
ATOM 1421 C C . THR A 1 174 ? 4.317 3.087 -22.479 1.00 64.81 174 THR A C 1
ATOM 1423 O O . THR A 1 174 ? 3.577 3.984 -22.075 1.00 64.81 174 THR A O 1
ATOM 1426 N N . TYR A 1 175 ? 5.146 3.267 -23.506 1.00 57.03 175 TYR A N 1
ATOM 1427 C CA . TYR A 1 175 ? 5.017 4.397 -24.401 1.00 57.03 175 TYR A CA 1
ATOM 1428 C C . TYR A 1 175 ? 3.805 4.142 -25.296 1.00 57.03 175 TYR A C 1
ATOM 1430 O O . TYR A 1 175 ? 3.899 3.436 -26.294 1.00 57.03 175 TYR A O 1
ATOM 1438 N N . ILE A 1 176 ? 2.655 4.692 -24.905 1.00 56.75 176 ILE A N 1
ATOM 1439 C CA . ILE A 1 176 ? 1.506 4.811 -25.799 1.00 56.75 176 ILE A CA 1
ATOM 1440 C C . ILE A 1 176 ? 1.981 5.729 -26.921 1.00 56.75 176 ILE A C 1
ATOM 1442 O O . ILE A 1 176 ? 2.135 6.937 -26.728 1.00 56.75 176 ILE A O 1
ATOM 1446 N N . SER A 1 177 ? 2.303 5.155 -28.075 1.00 51.44 177 SER A N 1
ATOM 1447 C CA . SER A 1 177 ? 2.473 5.934 -29.288 1.00 51.44 177 SER A CA 1
ATOM 1448 C C . SER A 1 177 ? 1.178 6.715 -29.490 1.00 51.44 177 SER A C 1
ATOM 1450 O O . SER A 1 177 ? 0.102 6.139 -29.619 1.00 51.44 177 SER A O 1
ATOM 1452 N N . ILE A 1 178 ? 1.282 8.045 -29.479 1.00 54.44 178 ILE A N 1
ATOM 1453 C CA . ILE A 1 178 ? 0.168 9.000 -29.623 1.00 54.44 178 ILE A CA 1
ATOM 1454 C C . ILE A 1 178 ? -0.635 8.770 -30.927 1.00 54.44 178 ILE A C 1
ATOM 1456 O O . ILE A 1 178 ? -1.699 9.345 -31.115 1.00 54.44 178 ILE A O 1
ATOM 1460 N N . THR A 1 179 ? -0.179 7.879 -31.805 1.00 50.53 179 THR A N 1
ATOM 1461 C CA . THR A 1 179 ? -0.828 7.484 -33.055 1.00 50.53 179 THR A CA 1
ATOM 1462 C C . THR A 1 179 ? -2.197 6.814 -32.899 1.00 50.53 179 THR A C 1
ATOM 1464 O O . THR A 1 179 ? -2.921 6.766 -33.884 1.00 50.53 179 THR A O 1
ATOM 1467 N N . GLU A 1 180 ? -2.592 6.335 -31.713 1.00 46.78 180 GLU A N 1
ATOM 1468 C CA . GLU A 1 180 ? -3.909 5.692 -31.512 1.00 46.78 180 GLU A CA 1
ATOM 1469 C C . GLU A 1 180 ? -4.967 6.582 -30.830 1.00 46.78 180 GLU A C 1
ATOM 1471 O O . GLU A 1 180 ? -6.125 6.181 -30.723 1.00 46.78 180 GLU A O 1
ATOM 1476 N N . SER A 1 181 ? -4.642 7.818 -30.419 1.00 47.38 181 SER A N 1
ATOM 1477 C CA . SER A 1 181 ? -5.636 8.702 -29.772 1.00 47.38 181 SER A CA 1
ATOM 1478 C C . SER A 1 181 ? -6.623 9.369 -30.744 1.00 47.38 181 SER A C 1
ATOM 1480 O O . SER A 1 181 ? -7.526 10.088 -30.314 1.00 47.38 181 SER A O 1
ATOM 1482 N N . SER A 1 182 ? -6.497 9.112 -32.048 1.00 49.22 182 SER A N 1
ATOM 1483 C CA . SER A 1 182 ? -7.394 9.621 -33.092 1.00 49.22 182 SER A CA 1
ATOM 1484 C C . SER A 1 182 ? -8.548 8.680 -33.470 1.00 49.22 182 SER A C 1
ATOM 1486 O O . SER A 1 182 ? -9.385 9.087 -34.270 1.00 49.22 182 SER A O 1
ATOM 1488 N N . PHE A 1 183 ? -8.661 7.475 -32.893 1.00 48.19 183 PHE A N 1
ATOM 1489 C CA . PHE A 1 183 ? -9.701 6.499 -33.282 1.00 48.19 183 PHE A CA 1
ATOM 1490 C C . PHE A 1 183 ? -10.940 6.422 -32.371 1.00 48.19 183 PHE A C 1
ATOM 1492 O O . PHE A 1 183 ? -11.829 5.618 -32.629 1.00 48.19 183 PHE A O 1
ATOM 1499 N N . LEU A 1 184 ? -11.065 7.282 -31.354 1.00 44.00 184 LEU A N 1
ATOM 1500 C CA . LEU A 1 184 ? -12.283 7.393 -30.529 1.00 44.00 184 LEU A CA 1
ATOM 1501 C C . LEU A 1 184 ? -12.864 8.811 -30.551 1.00 44.00 184 LEU A C 1
ATOM 1503 O O . LEU A 1 184 ? -13.114 9.436 -29.521 1.00 44.00 184 LEU A O 1
ATOM 1507 N N . LYS A 1 185 ? -13.071 9.323 -31.762 1.00 46.59 185 LYS A N 1
ATOM 1508 C CA . LYS A 1 185 ? -13.992 10.428 -32.021 1.00 46.59 185 LYS A CA 1
ATOM 1509 C C . LYS A 1 185 ? -14.805 10.106 -33.266 1.00 46.59 185 LYS A C 1
ATOM 1511 O O . LYS A 1 185 ? -14.505 10.699 -34.285 1.00 46.59 185 LYS A O 1
ATOM 1516 N N . TYR A 1 186 ? -15.760 9.181 -33.184 1.00 42.97 186 TYR A N 1
ATOM 1517 C CA . TYR A 1 186 ? -17.016 9.191 -33.950 1.00 42.97 186 TYR A CA 1
ATOM 1518 C C . TYR A 1 186 ? -18.029 8.296 -33.241 1.00 42.97 186 TYR A C 1
ATOM 1520 O O . TYR A 1 186 ? -17.642 7.165 -32.874 1.00 42.97 186 TYR A O 1
#

Radius of gyration: 33.72 Å; chains: 1; bounding box: 73×42×84 Å

Organism: Mytilus coruscus (NCBI:txid42192)